Protein AF-0000000075741213 (afdb_homodimer)

Foldseek 3Di:
DDPPPPPDPPPPPFDPPVVVVVVPPPPDDCPPPLVLVQKDWDWDDDDQKTKIKIQAPDDDCVPFWDWDDDPQKIKIKGAADDDPDDDDDDPDDGGMHMDIDGHDPQWDPPPWDWDDDPRMIMIMTGHDDPDPPPPPDPDPPPD/DDPPPPPDPPPPPFDPPVVVVVVPPPPDDCPPPLVLVQKDWDWDDDDQKTKIKIQAPDDDCVPFWDWDDDPQKIKIKGAADDDPDDDDDDPDDGGMHMDIDGHDPQWDPPPWDWDDDPRMIMIMTGHDDPDPPPPPDPDDPPD

Nearest PDB structures (foldseek):
  4ylc-assembly1_H  TM=8.401E-01  e=2.952E-06  Saccharolobus solfataricus 98/2
  3aab-assembly1_A  TM=8.058E-01  e=2.786E-06  Sulfurisphaera tokodaii str. 7
  4ylb-assembly1_B  TM=8.709E-01  e=8.856E-06  Saccharolobus solfataricus 98/2
  7bzw-assembly1_1  TM=7.625E-01  e=1.475E-06  Arabidopsis thaliana
  4ylb-assembly1_D  TM=7.526E-01  e=7.889E-06  Saccharolobus solfataricus 98/2

Secondary structure (DSSP, 8-state):
----------------HHHHHHHS---SS------GGGS-EEEEEETTEEEEEEE-TT--HHHHEEEEEETTEEEEEEEEPPPS---EEE----EEEEEEEEPPTTB-STT-EEEEETTEEEEEEEB----------------/----------------HHHHHHHS---SS------GGGS-EEEEEETTEEEEEEE-TT--HHHHEEEEEETTEEEEEEEEPPPS---EEE----EEEEEEEEPPTTB-STT-EEEEETTEEEEEEEB----------------

Organism: Mycobacterium marinum (strain ATCC BAA-535 / M) (NCBI:txid216594)

Sequence (286 aa):
MGTLSVQRPARSLFPEFSELFAAFPSFAGLRPAFDSRLMKLEDEMKGDRYELRAEIPGVDPEKDIEITVLDGQLTIKAERSEKKEFNGRSEFCYGSFIRTVPLPAGVTEDGIEASYDKGILTVSVPVAEAKPAERRVRVQSVNMGTLSVQRPARSLFPEFSELFAAFPSFAGLRPAFDSRLMKLEDEMKGDRYELRAEIPGVDPEKDIEITVLDGQLTIKAERSEKKEFNGRSEFCYGSFIRTVPLPAGVTEDGIEASYDKGILTVSVPVAEAKPAERRVRVQSVN

Structure (mmCIF, N/CA/C/O backbone):
data_AF-0000000075741213-model_v1
#
loop_
_entity.id
_entity.type
_entity.pdbx_description
1 polymer 'Heat shock protein HspX_1'
#
loop_
_atom_site.group_PDB
_atom_site.id
_atom_site.type_symbol
_atom_site.label_atom_id
_atom_site.label_alt_id
_atom_site.label_comp_id
_atom_site.label_asym_id
_atom_site.label_entity_id
_atom_site.label_seq_id
_atom_site.pdbx_PDB_ins_code
_atom_site.Cartn_x
_atom_site.Cartn_y
_atom_site.Cartn_z
_atom_site.occupancy
_atom_site.B_iso_or_equiv
_atom_site.auth_seq_id
_atom_site.auth_comp_id
_atom_site.auth_asym_id
_atom_site.auth_atom_id
_atom_site.pdbx_PDB_model_num
ATOM 1 N N . MET A 1 1 ? -25.609 -25.938 -36.531 1 35.5 1 MET A N 1
ATOM 2 C CA . MET A 1 1 ? -26.016 -25.281 -35.281 1 35.5 1 MET A CA 1
ATOM 3 C C . MET A 1 1 ? -24.906 -25.391 -34.25 1 35.5 1 MET A C 1
ATOM 5 O O . MET A 1 1 ? -24.625 -26.469 -33.719 1 35.5 1 MET A O 1
ATOM 9 N N . GLY A 1 2 ? -23.688 -24.734 -34.406 1 40.44 2 GLY A N 1
ATOM 10 C CA . GLY A 1 2 ? -22.422 -24.844 -33.688 1 40.44 2 GLY A CA 1
ATOM 11 C C . GLY A 1 2 ? -22.516 -24.406 -32.25 1 40.44 2 GLY A C 1
ATOM 12 O O . GLY A 1 2 ? -23 -23.312 -31.953 1 40.44 2 GLY A O 1
ATOM 13 N N . THR A 1 3 ? -22.641 -25.406 -31.406 1 45.38 3 THR A N 1
ATOM 14 C CA . THR A 1 3 ? -22.656 -25.188 -29.953 1 45.38 3 THR A CA 1
ATOM 15 C C . THR A 1 3 ? -21.453 -24.344 -29.531 1 45.38 3 THR A C 1
ATOM 17 O O . THR A 1 3 ? -20.312 -24.703 -29.797 1 45.38 3 THR A O 1
ATOM 20 N N . LEU A 1 4 ? -21.594 -23.062 -29.609 1 44 4 LEU A N 1
ATOM 21 C CA . LEU A 1 4 ? -20.594 -22.188 -29.031 1 44 4 LEU A CA 1
ATOM 22 C C . LEU A 1 4 ? -20.234 -22.625 -27.609 1 44 4 LEU A C 1
ATOM 24 O O . LEU A 1 4 ? -21.094 -22.672 -26.734 1 44 4 LEU A O 1
ATOM 28 N N . SER A 1 5 ? -19.297 -23.562 -27.5 1 44.84 5 SER A N 1
ATOM 29 C CA . SER A 1 5 ? -18.734 -23.906 -26.188 1 44.84 5 SER A CA 1
ATOM 30 C C . SER A 1 5 ? -18.375 -22.656 -25.406 1 44.84 5 SER A C 1
ATOM 32 O O . SER A 1 5 ? -17.578 -21.844 -25.844 1 44.84 5 SER A O 1
ATOM 34 N N . VAL A 1 6 ? -19.266 -22.172 -24.672 1 43.81 6 VAL A N 1
ATOM 35 C CA . VAL A 1 6 ? -19.031 -21.078 -23.719 1 43.81 6 VAL A CA 1
ATOM 36 C C . VAL A 1 6 ? -17.75 -21.344 -22.938 1 43.81 6 VAL A C 1
ATOM 38 O O . VAL A 1 6 ? -17.609 -22.375 -22.281 1 43.81 6 VAL A O 1
ATOM 41 N N . GLN A 1 7 ? -16.609 -20.891 -23.391 1 41.78 7 GLN A N 1
ATOM 42 C CA . GLN A 1 7 ? -15.344 -20.906 -22.672 1 41.78 7 GLN A CA 1
ATOM 43 C C . GLN A 1 7 ? -15.539 -20.547 -21.188 1 41.78 7 GLN A C 1
ATOM 45 O O . GLN A 1 7 ? -16.078 -19.484 -20.875 1 41.78 7 GLN A O 1
ATOM 50 N N . A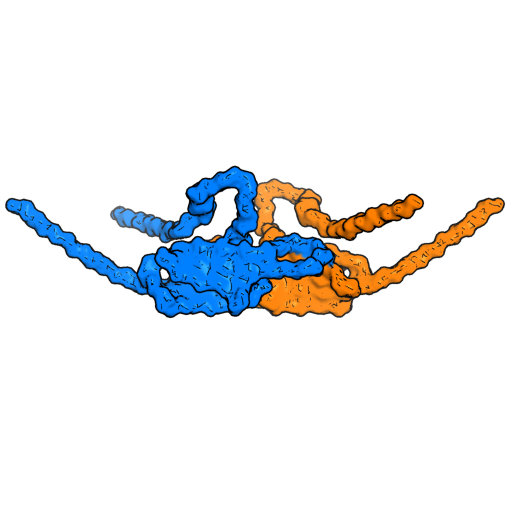RG A 1 8 ? -15.75 -21.547 -20.359 1 41.84 8 ARG A N 1
ATOM 51 C CA . ARG A 1 8 ? -15.82 -21.312 -18.922 1 41.84 8 ARG A CA 1
ATOM 52 C C . ARG A 1 8 ? -14.664 -20.422 -18.469 1 41.84 8 ARG A C 1
ATOM 54 O O . ARG A 1 8 ? -13.508 -20.656 -18.844 1 41.84 8 ARG A O 1
ATOM 61 N N . PRO A 1 9 ? -14.906 -19.297 -18.031 1 38.38 9 PRO A N 1
ATOM 62 C CA . PRO A 1 9 ? -13.797 -18.5 -17.5 1 38.38 9 PRO A CA 1
ATOM 63 C C . PRO A 1 9 ? -12.883 -19.297 -16.578 1 38.38 9 PRO A C 1
ATOM 65 O O . PRO A 1 9 ? -13.328 -20.234 -15.93 1 38.38 9 PRO A O 1
ATOM 68 N N . ALA A 1 10 ? -11.617 -19.406 -16.844 1 40.78 10 ALA A N 1
ATOM 69 C CA . ALA A 1 10 ? -10.609 -19.984 -15.953 1 40.78 10 ALA A CA 1
ATOM 70 C C . ALA A 1 10 ? -10.922 -19.672 -14.492 1 40.78 10 ALA A C 1
ATOM 72 O O . ALA A 1 10 ? -11.086 -18.516 -14.117 1 40.78 10 ALA A O 1
ATOM 73 N N . ARG A 1 11 ? -11.609 -20.531 -13.859 1 39.25 11 ARG A N 1
ATOM 74 C CA . ARG A 1 11 ? -11.914 -20.406 -12.438 1 39.25 11 ARG A CA 1
ATOM 75 C C . ARG A 1 11 ? -10.695 -19.922 -11.656 1 39.25 11 ARG A C 1
ATOM 77 O O . ARG A 1 11 ? -9.594 -20.438 -11.844 1 39.25 11 ARG A O 1
ATOM 84 N N . SER A 1 12 ? -10.703 -18.75 -11.25 1 40.5 12 SER A N 1
ATOM 85 C CA . SER A 1 12 ? -9.719 -18.266 -10.297 1 40.5 12 SER A CA 1
ATOM 86 C C . SER A 1 12 ? -9.438 -19.297 -9.211 1 40.5 12 SER A C 1
ATOM 88 O O . SER A 1 12 ? -10.367 -19.844 -8.609 1 40.5 12 SER A O 1
ATOM 90 N N . LEU A 1 13 ? -8.523 -20.109 -9.336 1 40.75 13 LEU A N 1
ATOM 91 C CA . LEU A 1 13 ? -8.109 -21.125 -8.375 1 40.75 13 LEU A CA 1
ATOM 92 C C . LEU A 1 13 ? -7.957 -20.516 -6.98 1 40.75 13 LEU A C 1
ATOM 94 O O . LEU A 1 13 ? -7.418 -21.141 -6.074 1 40.75 13 LEU A O 1
ATOM 98 N N . PHE A 1 14 ? -8.125 -19.188 -6.934 1 43.47 14 PHE A N 1
ATOM 99 C CA . PHE A 1 14 ? -7.898 -18.734 -5.57 1 43.47 14 PHE A CA 1
ATOM 100 C C . PHE A 1 14 ? -9.086 -19.078 -4.676 1 43.47 14 PHE A C 1
ATOM 102 O O . PHE A 1 14 ? -10.203 -18.609 -4.906 1 43.47 14 PHE A O 1
ATOM 109 N N . PRO A 1 15 ? -9.148 -20.156 -4.098 1 43.75 15 PRO A N 1
ATOM 110 C CA . PRO A 1 15 ? -10.203 -20.203 -3.082 1 43.75 15 PRO A CA 1
ATOM 111 C C . PRO A 1 15 ? -10.312 -18.906 -2.281 1 43.75 15 PRO A C 1
ATOM 113 O O . PRO A 1 15 ? -9.32 -18.188 -2.133 1 43.75 15 PRO A O 1
ATOM 116 N N . GLU A 1 16 ? -11.359 -18.172 -2.326 1 42.75 16 GLU A N 1
ATOM 117 C CA . GLU A 1 16 ? -11.555 -17.062 -1.39 1 42.75 16 GLU A CA 1
ATOM 118 C C . GLU A 1 16 ? -10.906 -17.375 -0.04 1 42.75 16 GLU A C 1
ATOM 120 O O . GLU A 1 16 ? -11.172 -18.406 0.56 1 42.75 16 GLU A O 1
ATOM 125 N N . PHE A 1 17 ? -9.68 -16.969 0.156 1 46.72 17 PHE A N 1
ATOM 126 C CA . PHE A 1 17 ? -8.969 -17.031 1.428 1 46.72 17 PHE A CA 1
ATOM 127 C C . PHE A 1 17 ? -9.945 -17.016 2.596 1 46.72 17 PHE A C 1
ATOM 129 O O . PHE A 1 17 ? -9.648 -17.547 3.668 1 46.72 17 PHE A O 1
ATOM 136 N N . SER A 1 18 ? -11.195 -16.5 2.379 1 45.97 18 SER A N 1
ATOM 137 C CA . SER A 1 18 ? -12.203 -16.594 3.436 1 45.97 18 SER A CA 1
ATOM 138 C C . SER A 1 18 ? -12.5 -18.031 3.805 1 45.97 18 SER A C 1
ATOM 140 O O . SER A 1 18 ? -12.742 -18.344 4.973 1 45.97 18 SER A O 1
ATOM 142 N N . GLU A 1 19 ? -12.43 -18.812 2.855 1 45.69 19 GLU A N 1
ATOM 143 C CA . GLU A 1 19 ? -12.867 -20.172 3.162 1 45.69 19 GLU A CA 1
ATOM 144 C C . GLU A 1 19 ? -11.742 -20.984 3.787 1 45.69 19 GLU A C 1
ATOM 146 O O . GLU A 1 19 ? -11.977 -21.812 4.668 1 45.69 19 GLU A O 1
ATOM 151 N N . LEU A 1 20 ? -10.578 -20.906 3.311 1 43.59 20 LEU A N 1
ATOM 152 C CA . LEU A 1 20 ? -9.5 -21.672 3.926 1 43.59 20 LEU A CA 1
ATOM 153 C C . LEU A 1 20 ? -9.258 -21.219 5.363 1 43.59 20 LEU A C 1
ATOM 155 O O . LEU A 1 20 ? -9.039 -22.047 6.25 1 43.59 20 LEU A O 1
ATOM 159 N N . PHE A 1 21 ? -9.312 -19.922 5.637 1 47.25 21 PHE A N 1
ATOM 160 C CA . PHE A 1 21 ? -9.352 -19.5 7.031 1 47.25 21 PHE A CA 1
ATOM 161 C C . PHE A 1 21 ? -10.609 -20.016 7.715 1 47.25 21 PHE A C 1
ATOM 163 O O . PHE A 1 21 ? -10.695 -20.031 8.945 1 47.25 21 PHE A O 1
ATOM 170 N N . ALA A 1 22 ? -11.578 -20.266 6.973 1 43.81 22 ALA A N 1
ATOM 171 C CA . ALA A 1 22 ? -12.789 -20.844 7.566 1 43.81 22 ALA A CA 1
ATOM 172 C C . ALA A 1 22 ? -12.531 -22.266 8.062 1 43.81 22 ALA A C 1
ATOM 174 O O . ALA A 1 22 ? -13.211 -22.734 8.969 1 43.81 22 ALA A O 1
ATOM 175 N N . ALA A 1 23 ? -11.703 -23 7.48 1 41.59 23 ALA A N 1
ATOM 176 C CA . ALA A 1 23 ? -11.531 -24.375 7.93 1 41.59 23 ALA A CA 1
ATOM 177 C C . ALA A 1 23 ? -10.719 -24.438 9.219 1 41.59 23 ALA A C 1
ATOM 179 O O . ALA A 1 23 ? -10.609 -25.5 9.836 1 41.59 23 ALA A O 1
ATOM 180 N N . PHE A 1 24 ? -9.75 -23.609 9.438 1 42.72 24 PHE A N 1
ATOM 181 C CA . PHE A 1 24 ? -9.148 -23.594 10.766 1 42.72 24 PHE A CA 1
ATOM 182 C C . PHE A 1 24 ? -10.164 -23.156 11.812 1 42.72 24 PHE A C 1
ATOM 184 O O . PHE A 1 24 ? -10.883 -22.172 11.617 1 42.72 24 PHE A O 1
ATOM 191 N N . PRO A 1 25 ? -10.625 -24.094 12.68 1 42.31 25 PRO A N 1
ATOM 192 C CA . PRO A 1 25 ? -11.539 -23.703 13.75 1 42.31 25 PRO A CA 1
ATOM 193 C C . PRO A 1 25 ? -11.219 -22.344 14.344 1 42.31 25 PRO A C 1
ATOM 195 O O . PRO A 1 25 ? -10.062 -22.062 14.664 1 42.31 25 PRO A O 1
ATOM 198 N N . SER A 1 26 ? -11.922 -21.312 13.922 1 43.5 26 SER A N 1
ATOM 199 C CA . SER A 1 26 ? -11.93 -20.109 14.75 1 43.5 26 SER A CA 1
ATOM 200 C C . SER A 1 26 ? -11.922 -20.469 16.234 1 43.5 26 SER A C 1
ATOM 202 O O . SER A 1 26 ? -12.938 -20.891 16.781 1 43.5 26 SER A O 1
ATOM 204 N N . PHE A 1 27 ? -11.047 -21.141 16.781 1 37.78 27 PHE A N 1
ATOM 205 C CA . PHE A 1 27 ? -11.273 -21.016 18.219 1 37.78 27 PHE A CA 1
ATOM 206 C C . PHE A 1 27 ? -11.914 -19.672 18.547 1 37.78 27 PHE A C 1
ATOM 208 O O . PHE A 1 27 ? -11.766 -18.703 17.797 1 37.78 27 PHE A O 1
ATOM 215 N N . ALA A 1 28 ? -12.594 -19.469 19.734 1 37.53 28 ALA A N 1
ATOM 216 C CA . ALA A 1 28 ? -13.5 -18.375 20.062 1 37.53 28 ALA A CA 1
ATOM 217 C C . ALA A 1 28 ? -13.039 -17.062 19.438 1 37.53 28 ALA A C 1
ATOM 219 O O . ALA A 1 28 ? -13.602 -16.625 18.438 1 37.53 28 ALA A O 1
ATOM 220 N N . GLY A 1 29 ? -12.867 -15.906 20.219 1 40.44 29 GLY A N 1
ATOM 221 C CA . GLY A 1 29 ? -12.898 -14.453 20.234 1 40.44 29 GLY A CA 1
ATOM 222 C C . GLY A 1 29 ? -11.766 -13.812 19.453 1 40.44 29 GLY A C 1
ATOM 223 O O . GLY A 1 29 ? -11.867 -12.656 19.031 1 40.44 29 GLY A O 1
ATOM 224 N N . LEU A 1 30 ? -10.43 -14.086 19.75 1 38.72 30 LEU A N 1
ATOM 225 C CA . LEU A 1 30 ? -9.305 -13.242 19.375 1 38.72 30 LEU A CA 1
ATOM 226 C C . LEU A 1 30 ? -8.727 -13.656 18.031 1 38.72 30 LEU A C 1
ATOM 228 O O . LEU A 1 30 ? -7.938 -14.602 17.953 1 38.72 30 LEU A O 1
ATOM 232 N N . ARG A 1 31 ? -9.422 -13.844 17.031 1 44.19 31 ARG A N 1
ATOM 233 C CA . ARG A 1 31 ? -8.789 -13.977 15.719 1 44.19 31 ARG A CA 1
ATOM 234 C C . ARG A 1 31 ? -7.543 -13.102 15.625 1 44.19 31 ARG A C 1
ATOM 236 O O . ARG A 1 31 ? -7.625 -11.875 15.781 1 44.19 31 ARG A O 1
ATOM 243 N N . PRO A 1 32 ? -6.375 -13.68 15.969 1 43.91 32 PRO A N 1
ATOM 244 C CA . PRO A 1 32 ? -5.293 -12.711 15.758 1 43.91 32 PRO A CA 1
ATOM 245 C C . PRO A 1 32 ? -5.527 -11.812 14.547 1 43.91 32 PRO A C 1
ATOM 247 O O . PRO A 1 32 ? -6.121 -12.25 13.555 1 43.91 32 PRO A O 1
ATOM 250 N N . ALA A 1 33 ? -5.723 -10.625 14.695 1 43.62 33 ALA A N 1
ATOM 251 C CA . ALA A 1 33 ? -5.805 -9.523 13.734 1 43.62 33 ALA A CA 1
ATOM 252 C C . ALA A 1 33 ? -4.828 -9.734 12.586 1 43.62 33 ALA A C 1
ATOM 254 O O . ALA A 1 33 ? -3.963 -8.891 12.336 1 43.62 33 ALA A O 1
ATOM 255 N N . PHE A 1 34 ? -4.195 -10.961 12.469 1 49.38 34 PHE A N 1
ATOM 256 C CA . PHE A 1 34 ? -3.381 -11.016 11.258 1 49.38 34 PHE A CA 1
ATOM 257 C C . PHE A 1 34 ? -4.223 -10.711 10.023 1 49.38 34 PHE A C 1
ATOM 259 O O . PHE A 1 34 ? -4.961 -11.57 9.547 1 49.38 34 PHE A O 1
ATOM 266 N N . ASP A 1 35 ? -4.688 -9.641 9.844 1 49.5 35 ASP A N 1
ATOM 267 C CA . ASP A 1 35 ? -5.578 -9.227 8.758 1 49.5 35 ASP A CA 1
ATOM 268 C C . ASP A 1 35 ? -4.902 -9.391 7.402 1 49.5 35 ASP A C 1
ATOM 270 O O . ASP A 1 35 ? -4.043 -8.586 7.031 1 49.5 35 ASP A O 1
ATOM 274 N N . SER A 1 36 ? -4.703 -10.734 6.93 1 51.88 36 SER A N 1
ATOM 275 C CA . SER A 1 36 ? -4.273 -11.031 5.566 1 51.88 36 SER A CA 1
ATOM 276 C C . SER A 1 36 ? -4.707 -9.938 4.598 1 51.88 36 SER A C 1
ATOM 278 O O . SER A 1 36 ? -4.031 -9.68 3.598 1 51.88 36 SER A O 1
ATOM 280 N N . ARG A 1 37 ? -5.699 -9.234 5.031 1 58.28 37 ARG A N 1
ATOM 281 C CA . ARG A 1 37 ? -6.281 -8.266 4.109 1 58.28 37 ARG A CA 1
ATOM 282 C C . ARG A 1 37 ? -5.449 -6.992 4.051 1 58.28 37 ARG A C 1
ATOM 284 O O . ARG A 1 37 ? -5.699 -6.117 3.217 1 58.28 37 ARG A O 1
ATOM 291 N N . LEU A 1 38 ? -4.285 -7.242 4.738 1 75.44 38 LEU A N 1
ATOM 292 C CA . LEU A 1 38 ? -3.5 -6.012 4.758 1 75.44 38 LEU A CA 1
ATOM 293 C C . LEU A 1 38 ? -2.463 -6.012 3.641 1 75.44 38 LEU A 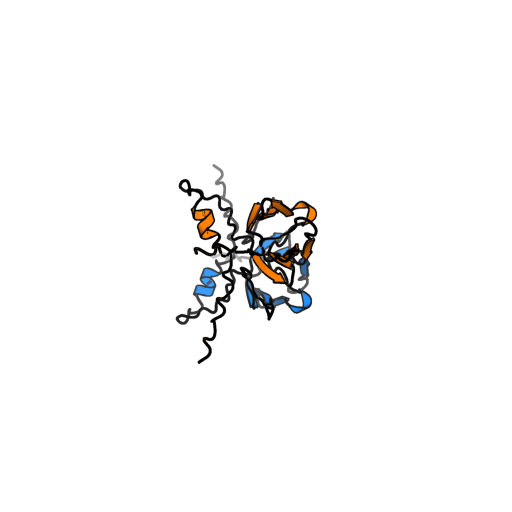C 1
ATOM 295 O O . LEU A 1 38 ? -2.033 -4.949 3.186 1 75.44 38 LEU A O 1
ATOM 299 N N . MET A 1 39 ? -2.207 -7.254 3.162 1 90.81 39 MET A N 1
ATOM 300 C CA . MET A 1 39 ? -1.358 -7.379 1.98 1 90.81 39 MET A CA 1
ATOM 301 C C . MET A 1 39 ? -2.188 -7.742 0.752 1 90.81 39 MET A C 1
ATOM 303 O O . MET A 1 39 ? -2.648 -8.875 0.623 1 90.81 39 MET A O 1
ATOM 307 N N . LYS A 1 40 ? -2.391 -6.809 -0.115 1 92.5 40 LYS A N 1
ATOM 308 C CA . LYS A 1 40 ? -3.178 -7.074 -1.316 1 92.5 40 LYS A CA 1
ATOM 309 C C . LYS A 1 40 ? -2.352 -7.816 -2.361 1 92.5 40 LYS A C 1
ATOM 311 O O . LYS A 1 40 ? -1.177 -7.508 -2.568 1 92.5 40 LYS A O 1
ATOM 316 N N . LEU A 1 41 ? -2.996 -8.773 -3.061 1 95.31 41 LEU A N 1
ATOM 317 C CA . LEU A 1 41 ? -2.311 -9.594 -4.059 1 95.31 41 LEU A CA 1
ATOM 318 C C . LEU A 1 41 ? -2.945 -9.422 -5.434 1 95.31 41 LEU A C 1
ATOM 320 O O . LEU A 1 41 ? -4.141 -9.141 -5.539 1 95.31 41 LEU A O 1
ATOM 324 N N . GLU A 1 42 ? -2.109 -9.547 -6.383 1 94.81 42 GLU A N 1
ATOM 325 C CA . GLU A 1 42 ? -2.508 -9.727 -7.777 1 94.81 42 GLU A CA 1
ATOM 326 C C . GLU A 1 42 ? -1.693 -10.836 -8.445 1 94.81 42 GLU A C 1
ATOM 328 O O . GLU A 1 42 ? -0.481 -10.93 -8.242 1 94.81 42 GLU A O 1
ATOM 333 N N . ASP A 1 43 ? -2.396 -11.695 -9.133 1 94.94 43 ASP A N 1
ATOM 334 C CA . ASP A 1 43 ? -1.618 -12.719 -9.82 1 94.94 43 ASP A CA 1
ATOM 335 C C . ASP A 1 43 ? -2.137 -12.945 -11.242 1 94.94 43 ASP A C 1
ATOM 337 O O . ASP A 1 43 ? -3.299 -12.664 -11.531 1 94.94 43 ASP A O 1
ATOM 341 N N . GLU A 1 44 ? -1.23 -13.398 -12.086 1 93.5 44 GLU A N 1
ATOM 342 C CA . GLU A 1 44 ? -1.575 -13.734 -13.461 1 93.5 44 GLU A CA 1
ATOM 343 C C . GLU A 1 44 ? -0.565 -14.711 -14.062 1 93.5 44 GLU A C 1
ATOM 345 O O . GLU A 1 44 ? 0.572 -14.797 -13.594 1 93.5 44 GLU A O 1
ATOM 350 N N . MET A 1 45 ? -1.105 -15.469 -15.078 1 91.62 45 MET A N 1
ATOM 351 C CA . MET A 1 45 ? -0.183 -16.234 -15.914 1 91.62 45 MET A CA 1
ATOM 352 C C . MET A 1 45 ? 0.372 -15.367 -17.047 1 91.62 45 MET A C 1
ATOM 354 O O . MET A 1 45 ? -0.381 -14.664 -17.719 1 91.62 45 MET A O 1
ATOM 358 N N . LYS A 1 46 ? 1.643 -15.352 -17.125 1 90.5 46 LYS A N 1
ATOM 359 C CA . LYS A 1 46 ? 2.318 -14.695 -18.25 1 90.5 46 LYS A CA 1
ATOM 360 C C . LYS A 1 46 ? 3.172 -15.688 -19.031 1 90.5 46 LYS A C 1
ATOM 362 O O . LYS A 1 46 ? 4.348 -15.891 -18.719 1 90.5 46 LYS A O 1
ATOM 367 N N . GLY A 1 47 ? 2.525 -16.172 -20.094 1 89 47 GLY A N 1
ATOM 368 C CA . GLY A 1 47 ? 3.205 -17.234 -20.828 1 89 47 GLY A CA 1
ATOM 369 C C . GLY A 1 47 ? 3.48 -18.453 -19.969 1 89 47 GLY A C 1
ATOM 370 O O . GLY A 1 47 ? 2.551 -19.078 -19.453 1 89 47 GLY A O 1
ATOM 371 N N . ASP A 1 48 ? 4.719 -18.734 -19.797 1 90.25 48 ASP A N 1
ATOM 372 C CA . ASP A 1 48 ? 5.105 -19.938 -19.047 1 90.25 48 ASP A CA 1
ATOM 373 C C . ASP A 1 48 ? 5.516 -19.578 -17.625 1 90.25 48 ASP A C 1
ATOM 375 O O . ASP A 1 48 ? 6.246 -20.328 -16.969 1 90.25 48 ASP A O 1
ATOM 379 N N . ARG A 1 49 ? 5.082 -18.375 -17.328 1 93.19 49 ARG A N 1
ATOM 380 C CA . ARG A 1 49 ? 5.406 -17.969 -15.969 1 93.19 49 ARG A CA 1
ATOM 381 C C . ARG A 1 49 ? 4.152 -17.531 -15.211 1 93.19 49 ARG A C 1
ATOM 383 O O . ARG A 1 49 ? 3.25 -16.922 -15.789 1 93.19 49 ARG A O 1
ATOM 390 N N . TYR A 1 50 ? 4.133 -17.953 -13.992 1 94.12 50 TYR A N 1
ATOM 391 C CA . TYR A 1 50 ? 3.168 -17.422 -13.031 1 94.12 50 TYR A CA 1
ATOM 392 C C . TYR A 1 50 ? 3.729 -16.219 -12.297 1 94.12 50 TYR A C 1
ATOM 394 O O . TYR A 1 50 ? 4.816 -16.281 -11.719 1 94.12 50 TYR A O 1
ATOM 402 N N . GLU A 1 51 ? 3.027 -15.039 -12.328 1 95.81 51 GLU A N 1
ATOM 403 C CA . GLU A 1 51 ? 3.486 -13.82 -11.672 1 95.81 51 GLU A CA 1
ATOM 404 C C . GLU A 1 51 ? 2.545 -13.422 -10.539 1 95.81 51 GLU A C 1
ATOM 406 O O . GLU A 1 51 ? 1.332 -13.32 -10.734 1 95.81 51 GLU A O 1
ATOM 411 N N . LEU A 1 52 ? 3.125 -13.266 -9.383 1 96.69 52 LEU A N 1
ATOM 412 C CA . LEU A 1 52 ? 2.414 -12.773 -8.203 1 96.69 52 LEU A CA 1
ATOM 413 C C . LEU A 1 52 ? 2.963 -11.422 -7.766 1 96.69 52 LEU A C 1
ATOM 415 O O . LEU A 1 52 ? 4.172 -11.266 -7.586 1 96.69 52 LEU A O 1
ATOM 419 N N . ARG A 1 53 ? 2.057 -10.453 -7.633 1 96.88 53 ARG A N 1
ATOM 420 C CA . ARG A 1 53 ? 2.426 -9.133 -7.125 1 96.88 53 ARG A CA 1
ATOM 421 C C . ARG A 1 53 ? 1.749 -8.852 -5.789 1 96.88 53 ARG A C 1
ATOM 423 O O . ARG A 1 53 ? 0.576 -9.18 -5.598 1 96.88 53 ARG A O 1
ATOM 430 N N . ALA A 1 54 ? 2.457 -8.289 -4.863 1 96.81 54 ALA A N 1
ATOM 431 C CA . ALA A 1 54 ? 1.955 -7.969 -3.531 1 96.81 54 ALA A CA 1
ATOM 432 C C . ALA A 1 54 ? 2.26 -6.52 -3.162 1 96.81 54 ALA A C 1
ATOM 434 O O . ALA A 1 54 ? 3.377 -6.039 -3.371 1 96.81 54 ALA A O 1
ATOM 435 N N . GLU A 1 55 ? 1.271 -5.824 -2.699 1 96.06 55 GLU A N 1
ATOM 436 C CA . GLU A 1 55 ? 1.497 -4.508 -2.111 1 96.06 55 GLU A CA 1
ATOM 437 C C . GLU A 1 55 ? 2.076 -4.625 -0.704 1 96.06 55 GLU A C 1
ATOM 439 O O . GLU A 1 55 ? 1.373 -5.016 0.231 1 96.06 55 GLU A O 1
ATOM 444 N N . ILE A 1 56 ? 3.332 -4.234 -0.545 1 96.19 56 ILE A N 1
ATOM 445 C CA . ILE A 1 56 ? 4 -4.215 0.751 1 96.19 56 ILE A CA 1
ATOM 446 C C . ILE A 1 56 ? 4.797 -2.922 0.904 1 96.19 56 ILE A C 1
ATOM 448 O O . ILE A 1 56 ? 6.031 -2.943 0.943 1 96.19 56 ILE A O 1
ATOM 452 N N . PRO A 1 57 ? 4.156 -1.866 1.041 1 96.19 57 PRO A N 1
ATOM 453 C CA . PRO A 1 57 ? 4.863 -0.583 1.064 1 96.19 57 PRO A CA 1
ATOM 454 C C . PRO A 1 57 ? 5.719 -0.402 2.316 1 96.19 57 PRO A C 1
ATOM 456 O O . PRO A 1 57 ? 5.336 -0.855 3.4 1 96.19 57 PRO A O 1
ATOM 459 N N . GLY A 1 58 ? 6.82 0.268 2.221 1 95.12 58 GLY A N 1
ATOM 460 C CA . GLY A 1 58 ? 7.578 0.826 3.33 1 95.12 58 GLY A CA 1
ATOM 461 C C . GLY A 1 58 ? 8.516 -0.176 3.979 1 95.12 58 GLY A C 1
ATOM 462 O O . GLY A 1 58 ? 8.922 0.002 5.125 1 95.12 58 GLY A O 1
ATOM 463 N N . VAL A 1 59 ? 8.852 -1.253 3.229 1 95.75 59 VAL A N 1
ATOM 464 C CA . VAL A 1 59 ? 9.688 -2.268 3.863 1 95.75 59 VAL A CA 1
ATOM 465 C C . VAL A 1 59 ? 11.023 -2.361 3.139 1 95.75 59 VAL A C 1
ATOM 467 O O . VAL A 1 59 ? 11.156 -1.905 2 1 95.75 59 VAL A O 1
ATOM 470 N N . ASP A 1 60 ? 11.992 -2.865 3.889 1 96.81 60 ASP A N 1
ATOM 471 C CA . ASP A 1 60 ? 13.234 -3.303 3.264 1 96.81 60 ASP A CA 1
ATOM 472 C C . ASP A 1 60 ? 13.133 -4.75 2.785 1 96.81 60 ASP A C 1
ATOM 474 O O . ASP A 1 60 ? 13.047 -5.672 3.598 1 96.81 60 ASP A O 1
ATOM 478 N N . PRO A 1 61 ? 13.125 -4.945 1.498 1 96.69 61 PRO A N 1
ATOM 479 C CA . PRO A 1 61 ? 12.844 -6.297 1.014 1 96.69 61 PRO A CA 1
ATOM 480 C C . PRO A 1 61 ? 13.883 -7.32 1.47 1 96.69 61 PRO A C 1
ATOM 482 O O . PRO A 1 61 ? 13.562 -8.5 1.639 1 96.69 61 PRO A O 1
ATOM 485 N N . GLU A 1 62 ? 15.156 -7.004 1.645 1 96.94 62 GLU A N 1
ATOM 486 C CA . GLU A 1 62 ? 16.203 -7.945 2.047 1 96.94 62 GLU A CA 1
ATOM 487 C C . GLU A 1 62 ? 16.047 -8.352 3.51 1 96.94 62 GLU A C 1
ATOM 489 O O . GLU A 1 62 ? 16.359 -9.484 3.881 1 96.94 62 GLU A O 1
ATOM 494 N N . LYS A 1 63 ? 15.508 -7.457 4.285 1 97.12 63 LYS A N 1
ATOM 495 C CA . LYS A 1 63 ? 15.438 -7.699 5.723 1 97.12 63 LYS A CA 1
ATOM 496 C C . LYS A 1 63 ? 14.031 -8.109 6.148 1 97.12 63 LYS A C 1
ATOM 498 O O . LYS A 1 63 ? 13.859 -8.883 7.09 1 97.12 63 LYS A O 1
ATOM 503 N N . ASP A 1 64 ? 13.055 -7.562 5.348 1 97.19 64 ASP A N 1
ATOM 504 C CA . ASP A 1 64 ? 11.711 -7.59 5.906 1 97.19 64 ASP A CA 1
ATOM 505 C C . ASP A 1 64 ? 10.812 -8.555 5.133 1 97.19 64 ASP A C 1
ATOM 507 O O . ASP A 1 64 ? 9.648 -8.758 5.492 1 97.19 64 ASP A O 1
ATOM 511 N N . ILE A 1 65 ? 11.273 -9.156 4.07 1 97.56 65 ILE A N 1
ATOM 512 C CA . ILE A 1 65 ? 10.43 -10.039 3.266 1 97.56 65 ILE A CA 1
ATOM 513 C C . ILE A 1 65 ? 11.086 -11.414 3.16 1 97.56 65 ILE A C 1
ATOM 515 O O . ILE A 1 65 ? 12.289 -11.523 2.893 1 97.56 65 ILE A O 1
ATOM 519 N N . GLU A 1 66 ? 10.312 -12.406 3.434 1 97.69 66 GLU A N 1
ATOM 520 C CA . GLU A 1 66 ? 10.695 -13.797 3.225 1 97.69 66 GLU A CA 1
ATOM 521 C C . GLU A 1 66 ? 9.734 -14.492 2.27 1 97.69 66 GLU A C 1
ATOM 523 O O . GLU A 1 66 ? 8.516 -14.406 2.428 1 97.69 66 GLU A O 1
ATOM 528 N N . ILE A 1 67 ? 10.289 -15.133 1.259 1 96.94 67 ILE A N 1
ATOM 529 C CA . ILE A 1 67 ? 9.5 -15.891 0.288 1 96.94 67 ILE A CA 1
ATOM 530 C C . ILE A 1 67 ? 9.891 -17.359 0.344 1 96.94 67 ILE A C 1
ATOM 532 O O . ILE A 1 67 ? 11.07 -17.703 0.252 1 96.94 67 ILE A O 1
ATOM 536 N N . THR A 1 68 ? 8.922 -18.203 0.471 1 95 68 THR A N 1
ATOM 537 C CA . THR A 1 68 ? 9.195 -19.641 0.482 1 95 68 THR A CA 1
ATOM 538 C C . THR A 1 68 ? 8.227 -20.375 -0.438 1 95 68 THR A C 1
ATOM 540 O O . THR A 1 68 ? 7.09 -19.953 -0.625 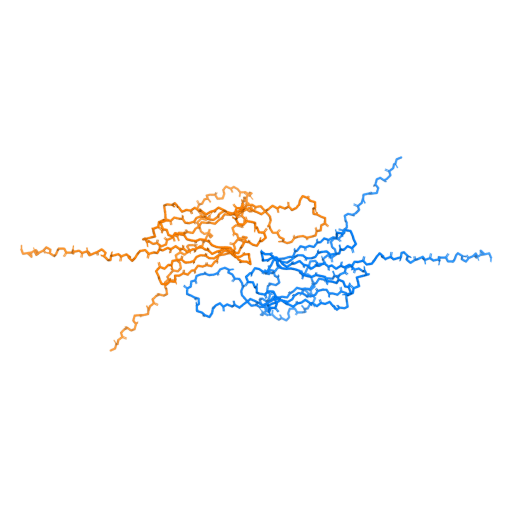1 95 68 THR A O 1
ATOM 543 N N . VAL A 1 69 ? 8.742 -21.375 -1.038 1 92.75 69 VAL A N 1
ATOM 544 C CA . VAL A 1 69 ? 7.914 -22.312 -1.802 1 92.75 69 VAL A CA 1
ATOM 545 C C . VAL A 1 69 ? 8.055 -23.719 -1.229 1 92.75 69 VAL A C 1
ATOM 547 O O . VAL A 1 69 ? 9.164 -24.25 -1.14 1 92.75 69 VAL A O 1
ATOM 550 N N . LEU A 1 70 ? 6.93 -24.25 -0.835 1 89.12 70 LEU A N 1
ATOM 551 C CA . LEU A 1 70 ? 6.902 -25.609 -0.279 1 89.12 70 LEU A CA 1
ATOM 552 C C . LEU A 1 70 ? 5.605 -26.312 -0.641 1 89.12 70 LEU A C 1
ATOM 554 O O . LEU A 1 70 ? 4.516 -25.766 -0.464 1 89.12 70 LEU A O 1
ATOM 558 N N . ASP A 1 71 ? 5.723 -27.531 -1.229 1 87.75 71 ASP A N 1
ATOM 559 C CA . ASP A 1 71 ? 4.582 -28.391 -1.541 1 87.75 71 ASP A CA 1
ATOM 560 C C . ASP A 1 71 ? 3.566 -27.656 -2.416 1 87.75 71 ASP A C 1
ATOM 562 O O . ASP A 1 71 ? 2.371 -27.641 -2.117 1 87.75 71 ASP A O 1
ATOM 566 N N . GLY A 1 72 ? 4.043 -26.922 -3.324 1 88.75 72 GLY A N 1
ATOM 567 C CA . GLY A 1 72 ? 3.188 -26.281 -4.309 1 88.75 72 GLY A CA 1
ATOM 568 C C . GLY A 1 72 ? 2.523 -25.031 -3.789 1 88.75 72 GLY A C 1
ATOM 569 O O . GLY A 1 72 ? 1.544 -24.547 -4.367 1 88.75 72 GLY A O 1
ATOM 570 N N . GLN A 1 73 ? 3.059 -24.547 -2.627 1 92.62 73 GLN A N 1
ATOM 571 C CA . GLN A 1 73 ? 2.514 -23.328 -2.029 1 92.62 73 GLN A CA 1
ATOM 572 C C . GLN A 1 73 ? 3.566 -22.219 -1.97 1 92.62 73 GLN A C 1
ATOM 574 O O . GLN A 1 73 ? 4.691 -22.453 -1.52 1 92.62 73 GLN A O 1
ATOM 579 N N . LEU A 1 74 ? 3.211 -21.109 -2.465 1 94.06 74 LEU A N 1
ATOM 580 C CA . LEU A 1 74 ? 4.051 -19.922 -2.311 1 94.06 74 LEU A CA 1
ATOM 581 C C . LEU A 1 74 ? 3.633 -19.125 -1.081 1 94.06 74 LEU A C 1
ATOM 583 O O . LEU A 1 74 ? 2.469 -18.734 -0.952 1 94.06 74 LEU A O 1
ATOM 587 N N . THR A 1 75 ? 4.578 -18.891 -0.175 1 95.31 75 THR A N 1
ATOM 588 C CA . THR A 1 75 ? 4.297 -18.125 1.027 1 95.31 75 THR A CA 1
ATOM 589 C C . THR A 1 75 ? 5.137 -16.844 1.059 1 95.31 75 THR A C 1
ATOM 591 O O . THR A 1 75 ? 6.352 -16.891 0.857 1 95.31 75 THR A O 1
ATOM 594 N N . ILE A 1 76 ? 4.48 -15.781 1.255 1 96.5 76 ILE A N 1
ATOM 595 C CA . ILE A 1 76 ? 5.148 -14.5 1.452 1 96.5 76 ILE A CA 1
ATOM 596 C C . ILE A 1 76 ? 4.93 -14.016 2.887 1 96.5 76 ILE A C 1
ATOM 598 O O . ILE A 1 76 ? 3.789 -13.906 3.344 1 96.5 76 ILE A O 1
ATOM 602 N N . LYS A 1 77 ? 6.023 -13.797 3.539 1 96.12 77 LYS A N 1
ATOM 603 C CA . LYS A 1 77 ? 6.004 -13.195 4.867 1 96.12 77 LYS A CA 1
ATOM 604 C C . LYS A 1 77 ? 6.672 -11.82 4.855 1 96.12 77 LYS A C 1
ATOM 606 O O . LYS A 1 77 ? 7.758 -11.656 4.301 1 96.12 77 LYS A O 1
ATOM 611 N N . ALA A 1 78 ? 6.02 -10.859 5.402 1 95.69 78 ALA A N 1
ATOM 612 C CA . ALA A 1 78 ? 6.574 -9.516 5.504 1 95.69 78 ALA A CA 1
ATOM 613 C C . ALA A 1 78 ? 6.418 -8.961 6.918 1 95.69 78 ALA A C 1
ATOM 615 O O . ALA A 1 78 ? 5.43 -9.25 7.598 1 95.69 78 ALA A O 1
ATOM 616 N N . GLU A 1 79 ? 7.398 -8.203 7.293 1 93.44 79 GLU A N 1
ATOM 617 C CA . GLU A 1 79 ? 7.363 -7.531 8.594 1 93.44 79 GLU A CA 1
ATOM 618 C C . GLU A 1 79 ? 7.551 -6.027 8.445 1 93.44 79 GLU A C 1
ATOM 620 O O . GLU A 1 79 ? 8.516 -5.574 7.816 1 93.44 79 GLU A O 1
ATOM 625 N N . ARG A 1 80 ? 6.574 -5.297 8.922 1 90.06 80 ARG A N 1
ATOM 626 C CA . ARG A 1 80 ? 6.691 -3.842 8.969 1 90.06 80 ARG A CA 1
ATOM 627 C C . ARG A 1 80 ? 6.781 -3.34 10.406 1 90.06 80 ARG A C 1
ATOM 629 O O . ARG A 1 80 ? 5.832 -3.494 11.18 1 90.06 80 ARG A O 1
ATOM 636 N N . SER A 1 81 ? 7.812 -2.76 10.781 1 86.25 81 SER A N 1
ATOM 637 C CA . SER A 1 81 ? 8.016 -2.291 12.148 1 86.25 81 SER A CA 1
ATOM 638 C C . SER A 1 81 ? 7.48 -0.875 12.328 1 86.25 81 SER A C 1
ATOM 640 O O . SER A 1 81 ? 7.57 -0.048 11.422 1 86.25 81 SER A O 1
ATOM 642 N N . GLU A 1 82 ? 6.75 -0.718 13.469 1 75.31 82 GLU A N 1
ATOM 643 C CA . GLU A 1 82 ? 6.293 0.623 13.812 1 75.31 82 GLU A CA 1
ATOM 644 C C . GLU A 1 82 ? 7.422 1.456 14.414 1 75.31 82 GLU A C 1
ATOM 646 O O . GLU A 1 82 ? 8.312 0.918 15.07 1 75.31 82 GLU A O 1
ATOM 651 N N . LYS A 1 83 ? 7.156 2.689 14.086 1 70.56 83 LYS A N 1
ATOM 652 C CA . LYS A 1 83 ? 8.062 3.568 14.812 1 70.56 83 LYS A CA 1
ATOM 653 C C . LYS A 1 83 ? 7.699 3.633 16.297 1 70.56 83 LYS A C 1
ATOM 655 O O . LYS A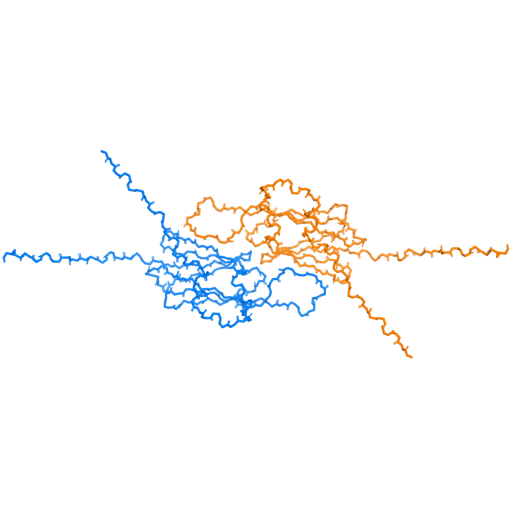 1 83 ? 6.516 3.637 16.641 1 70.56 83 LYS A O 1
ATOM 660 N N . LYS A 1 84 ? 8.586 3.375 17.125 1 65.31 84 LYS A N 1
ATOM 661 C CA . LYS A 1 84 ? 8.461 3.35 18.578 1 65.31 84 LYS A CA 1
ATOM 662 C C . LYS A 1 84 ? 7.754 4.598 19.094 1 65.31 84 LYS A C 1
ATOM 664 O O . LYS A 1 84 ? 6.914 4.516 20 1 65.31 84 LYS A O 1
ATOM 669 N N . GLU A 1 85 ? 8.156 5.727 18.578 1 67.56 85 GLU A N 1
ATOM 670 C CA . GLU A 1 85 ? 7.598 6.957 19.125 1 67.56 85 GLU A CA 1
ATOM 671 C C . GLU A 1 85 ? 6.699 7.652 18.109 1 67.56 85 GLU A C 1
ATOM 673 O O . GLU A 1 85 ? 7.184 8.352 17.203 1 67.56 85 GLU A O 1
ATOM 678 N N . PHE A 1 86 ? 5.496 7.098 18.016 1 71.44 86 PHE A N 1
ATOM 679 C CA . PHE A 1 86 ? 4.57 7.75 17.094 1 71.44 86 PHE A CA 1
ATOM 680 C C . PHE A 1 86 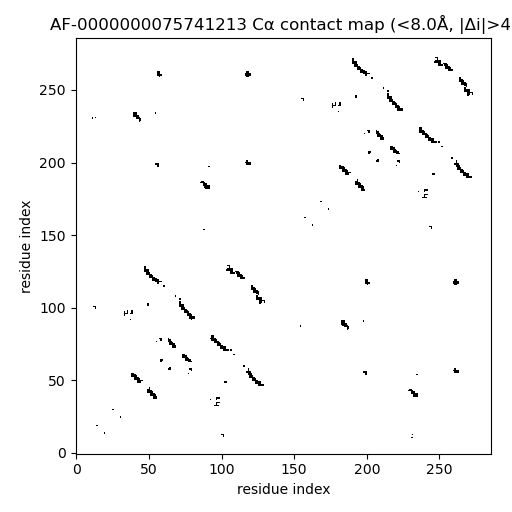? 3.488 8.5 17.859 1 71.44 86 PHE A C 1
ATOM 682 O O . PHE A 1 86 ? 2.791 7.922 18.703 1 71.44 86 PHE A O 1
ATOM 689 N N . ASN A 1 87 ? 3.66 9.883 17.781 1 76.69 87 ASN A N 1
ATOM 690 C CA . ASN A 1 87 ? 2.648 10.742 18.391 1 76.69 87 ASN A CA 1
ATOM 691 C C . ASN A 1 87 ? 1.719 11.344 17.344 1 76.69 87 ASN A C 1
ATOM 693 O O . ASN A 1 87 ? 1.821 12.531 17.016 1 76.69 87 ASN A O 1
ATOM 697 N N . GLY A 1 88 ? 0.989 10.625 16.672 1 86.69 88 GLY A N 1
ATOM 698 C CA . GLY A 1 88 ? 0.043 11.086 15.672 1 86.69 88 GLY A CA 1
ATOM 699 C C . GLY A 1 88 ? -1.021 10.062 15.336 1 86.69 88 GLY A C 1
ATOM 700 O O . GLY A 1 88 ? -1.382 9.234 16.172 1 86.69 88 GLY A O 1
ATOM 701 N N . ARG A 1 89 ? -1.673 10.305 14.312 1 89.44 89 ARG A N 1
ATOM 702 C CA . ARG A 1 89 ? -2.686 9.383 13.812 1 89.44 89 ARG A CA 1
ATOM 703 C C . ARG A 1 89 ? -2.127 8.516 12.688 1 89.44 89 ARG A C 1
ATOM 705 O O . ARG A 1 89 ? -1.333 8.984 11.867 1 89.44 89 ARG A O 1
ATOM 712 N N . SER A 1 90 ? -2.604 7.258 12.727 1 90.19 90 SER A N 1
ATOM 713 C CA . SER A 1 90 ? -2.07 6.355 11.711 1 90.19 90 SER A CA 1
ATOM 714 C C . SER A 1 90 ? -3.145 5.402 11.195 1 90.19 90 SER A C 1
ATOM 716 O O . SER A 1 90 ? -3.846 4.766 11.984 1 90.19 90 SER A O 1
ATOM 718 N N . GLU A 1 91 ? -3.24 5.34 9.883 1 90.19 91 GLU A N 1
ATOM 719 C CA . GLU A 1 91 ? -4.043 4.32 9.211 1 90.19 91 GLU A CA 1
ATOM 720 C C . GLU A 1 91 ? -3.18 3.15 8.75 1 90.19 91 GLU A C 1
ATOM 722 O O . GLU A 1 91 ? -3.693 2.16 8.227 1 90.19 91 GLU A O 1
ATOM 727 N N . PHE A 1 92 ? -1.863 3.291 8.977 1 90.25 92 PHE A N 1
ATOM 728 C CA . PHE A 1 92 ? -0.951 2.248 8.523 1 90.25 92 PHE A CA 1
ATOM 729 C C . PHE A 1 92 ? -1.102 0.99 9.367 1 90.25 92 PHE A C 1
ATOM 731 O O . PHE A 1 92 ? -1.375 1.071 10.57 1 90.25 92 PHE A O 1
ATOM 738 N N . CYS A 1 93 ? -0.914 -0.077 8.711 1 86 93 CYS A N 1
ATOM 739 C CA . CYS A 1 93 ? -0.872 -1.344 9.43 1 86 93 CYS A CA 1
ATOM 740 C C . CYS A 1 93 ? 0.567 -1.787 9.672 1 86 93 CYS A C 1
ATOM 742 O O . CYS A 1 93 ? 1.383 -1.787 8.742 1 86 93 CYS A O 1
ATOM 744 N N . TYR A 1 94 ? 0.835 -2.004 10.914 1 89.31 94 TYR A N 1
ATOM 745 C CA . TYR A 1 94 ? 2.156 -2.49 11.297 1 89.31 94 TYR A CA 1
ATOM 746 C C . TYR A 1 94 ? 2.076 -3.904 11.859 1 89.31 94 TYR A C 1
ATOM 748 O O . TYR A 1 94 ? 1.019 -4.332 12.328 1 89.31 94 TYR A O 1
ATOM 756 N N . GLY A 1 95 ? 3.277 -4.613 11.766 1 89.5 95 GLY A N 1
ATOM 757 C CA . GLY A 1 95 ? 3.338 -5.988 12.227 1 89.5 95 GLY A CA 1
ATOM 758 C C . GLY A 1 95 ? 3.725 -6.969 11.141 1 89.5 95 GLY A C 1
ATOM 759 O O . GLY A 1 95 ? 4.418 -6.605 10.188 1 89.5 95 GLY A O 1
ATOM 760 N N . SER A 1 96 ? 3.34 -8.203 11.383 1 89.88 96 SER A N 1
ATOM 761 C CA . SER A 1 96 ? 3.682 -9.273 10.453 1 89.88 96 SER A CA 1
ATOM 762 C C . SER A 1 96 ? 2.484 -9.656 9.586 1 89.88 96 SER A C 1
ATOM 764 O O . SER A 1 96 ? 1.357 -9.742 10.078 1 89.88 96 SER A O 1
ATOM 766 N N . PHE A 1 97 ? 2.811 -9.82 8.375 1 90.06 97 PHE A N 1
ATOM 767 C CA . PHE A 1 97 ? 1.807 -10.234 7.398 1 90.06 97 PHE A CA 1
ATOM 768 C C . PHE A 1 97 ? 2.234 -11.508 6.688 1 90.06 97 PHE A C 1
ATOM 770 O O . PHE A 1 97 ? 3.408 -11.672 6.344 1 90.06 97 PHE A O 1
ATOM 777 N N . ILE A 1 98 ? 1.241 -12.352 6.5 1 93.44 98 ILE A N 1
ATOM 778 C CA . ILE A 1 98 ? 1.555 -13.602 5.812 1 93.44 98 ILE A CA 1
ATOM 779 C C . ILE A 1 98 ? 0.43 -13.953 4.844 1 93.44 98 ILE A C 1
ATOM 781 O O . ILE A 1 98 ? -0.75 -13.859 5.188 1 93.44 98 ILE A O 1
ATOM 785 N N . ARG A 1 99 ? 0.88 -14.281 3.615 1 94.62 99 ARG A N 1
ATOM 786 C CA . ARG A 1 99 ? -0.037 -14.797 2.607 1 94.62 99 ARG A CA 1
ATOM 787 C C . ARG A 1 99 ? 0.512 -16.078 1.977 1 94.62 99 ARG A C 1
ATOM 789 O O . ARG A 1 99 ? 1.71 -16.172 1.698 1 94.62 99 ARG A O 1
ATOM 796 N N . THR A 1 100 ? -0.422 -16.969 1.819 1 94.19 100 THR A N 1
ATOM 797 C CA . THR A 1 100 ? -0.07 -18.188 1.106 1 94.19 100 THR A CA 1
ATOM 798 C C . THR A 1 100 ? -0.977 -18.391 -0.105 1 94.19 100 THR A C 1
ATOM 800 O O . THR A 1 100 ? -2.197 -18.25 -0 1 94.19 100 THR A O 1
ATOM 803 N N . VAL A 1 101 ? -0.322 -18.703 -1.253 1 93.25 101 VAL A N 1
ATOM 804 C CA . VAL A 1 101 ? -1.042 -18.875 -2.51 1 93.25 101 VAL A CA 1
ATOM 805 C C . VAL A 1 101 ? -0.672 -20.203 -3.143 1 93.25 101 VAL A C 1
ATOM 807 O O . VAL A 1 101 ? 0.506 -20.562 -3.207 1 93.25 101 VAL A O 1
ATOM 810 N N . PRO A 1 102 ? -1.683 -21 -3.516 1 93.25 102 PRO A N 1
ATOM 811 C CA . PRO A 1 102 ? -1.343 -22.203 -4.262 1 93.25 102 PRO A CA 1
ATOM 812 C C . PRO A 1 102 ? -0.749 -21.906 -5.637 1 93.25 102 PRO A C 1
ATOM 814 O O . PRO A 1 102 ? -1.203 -20.984 -6.32 1 93.25 102 PRO A O 1
ATOM 817 N N . LEU A 1 103 ? 0.252 -22.672 -6.008 1 92.62 103 LEU A N 1
ATOM 818 C CA . LEU A 1 103 ? 0.893 -22.5 -7.309 1 92.62 103 LEU A CA 1
ATOM 819 C C . LEU A 1 103 ? 0.306 -23.469 -8.336 1 92.62 103 LEU A C 1
ATOM 821 O O . LEU A 1 103 ? -0.206 -24.531 -7.973 1 92.62 103 LEU A O 1
ATOM 825 N N . PRO A 1 104 ? 0.376 -22.969 -9.594 1 88.19 104 PRO A N 1
ATOM 826 C CA . PRO A 1 104 ? -0.053 -23.906 -10.633 1 88.19 104 PRO A CA 1
ATOM 827 C C . PRO A 1 104 ? 0.765 -25.203 -10.633 1 88.19 104 PRO A C 1
ATOM 829 O O . PRO A 1 104 ? 1.904 -25.219 -10.156 1 88.19 104 PRO A O 1
ATOM 832 N N . ALA A 1 105 ? 0.113 -26.172 -11.188 1 84.38 105 ALA A N 1
ATOM 833 C CA . ALA A 1 105 ? 0.825 -27.438 -11.328 1 84.38 105 ALA A CA 1
ATOM 834 C C . ALA A 1 105 ? 2.035 -27.281 -12.242 1 84.38 105 ALA A C 1
ATOM 836 O O . ALA A 1 105 ? 2.002 -26.516 -13.203 1 84.38 105 ALA A O 1
ATOM 837 N N . GLY A 1 106 ? 3.166 -28.031 -11.938 1 79.81 106 GLY A N 1
ATOM 838 C CA . GLY A 1 106 ? 4.328 -28.031 -12.812 1 79.81 106 GLY A CA 1
ATOM 839 C C . GLY A 1 106 ? 5.367 -27 -12.422 1 79.81 106 GLY A C 1
ATOM 840 O O . GLY A 1 106 ? 6.352 -26.797 -13.133 1 79.81 106 GLY A O 1
ATOM 841 N N . VAL A 1 107 ? 5.031 -26.297 -11.445 1 78.69 107 VAL A N 1
ATOM 842 C CA . VAL A 1 107 ? 5.965 -25.266 -10.992 1 78.69 107 VAL A CA 1
ATOM 843 C C . VAL A 1 107 ? 7.246 -25.922 -10.484 1 78.69 107 VAL A C 1
ATOM 845 O O . VAL A 1 107 ? 7.191 -26.922 -9.758 1 78.69 107 VAL A O 1
ATOM 848 N N . THR A 1 108 ? 8.359 -25.484 -11.055 1 74.62 108 THR A N 1
ATOM 849 C CA . THR A 1 108 ? 9.672 -25.891 -10.562 1 74.62 108 THR A CA 1
ATOM 850 C C . THR A 1 108 ? 10.234 -24.844 -9.602 1 74.62 108 THR A C 1
ATOM 852 O O . THR A 1 108 ? 9.984 -23.641 -9.766 1 74.62 108 THR A O 1
ATOM 855 N N . GLU A 1 109 ? 10.719 -25.281 -8.484 1 77.94 109 GLU A N 1
ATOM 856 C CA . GLU A 1 109 ? 11.297 -24.344 -7.516 1 77.94 109 GLU A CA 1
ATOM 857 C C . GLU A 1 109 ? 12.5 -23.609 -8.094 1 77.94 109 GLU A C 1
ATOM 859 O O . GLU A 1 109 ? 12.883 -22.547 -7.605 1 77.94 109 GLU A O 1
ATOM 864 N N . ASP A 1 110 ? 12.93 -24.219 -9.172 1 83.56 110 ASP A N 1
ATOM 865 C CA . ASP A 1 110 ? 14.078 -23.578 -9.812 1 83.56 110 ASP A CA 1
ATOM 866 C C . ASP A 1 110 ? 13.641 -22.406 -10.68 1 83.56 110 ASP A C 1
ATOM 868 O O . ASP A 1 110 ? 12.602 -22.469 -11.344 1 83.56 110 ASP A O 1
ATOM 872 N N . GLY A 1 111 ? 14.227 -21.328 -10.578 1 89.06 111 GLY A N 1
ATOM 873 C CA . GLY A 1 111 ? 14.008 -20.219 -11.484 1 89.06 111 GLY A CA 1
ATOM 874 C C . GLY A 1 111 ? 13.047 -19.172 -10.93 1 89.06 111 GLY A C 1
ATOM 875 O O . GLY A 1 111 ? 12.547 -18.328 -11.672 1 89.06 111 GLY A O 1
ATOM 876 N N . ILE A 1 112 ? 12.727 -19.344 -9.688 1 93.06 112 ILE A N 1
ATOM 877 C CA . ILE A 1 112 ? 11.875 -18.344 -9.062 1 93.06 112 ILE A CA 1
ATOM 878 C C . ILE A 1 112 ? 12.648 -17.031 -8.914 1 93.06 112 ILE A C 1
ATOM 880 O O . ILE A 1 112 ? 13.797 -17.031 -8.469 1 93.06 112 ILE A O 1
ATOM 884 N N . GLU A 1 113 ? 12.047 -15.953 -9.375 1 96.38 113 GLU A N 1
ATOM 885 C CA . GLU A 1 113 ? 12.625 -14.617 -9.266 1 96.38 113 GLU A CA 1
ATOM 886 C C . GLU A 1 113 ? 11.711 -13.68 -8.484 1 96.38 113 GLU A C 1
ATOM 888 O O . GLU A 1 113 ? 10.484 -13.766 -8.586 1 96.38 113 GLU A O 1
ATOM 893 N N . ALA A 1 114 ? 12.383 -12.859 -7.719 1 97.81 114 ALA A N 1
ATOM 894 C CA . ALA A 1 114 ? 11.617 -11.867 -6.973 1 97.81 114 ALA A CA 1
ATOM 895 C C . ALA A 1 114 ? 12.258 -10.484 -7.078 1 97.81 114 ALA A C 1
ATOM 897 O O . ALA A 1 114 ? 13.484 -10.367 -7.07 1 97.81 114 ALA A O 1
ATOM 898 N N . SER A 1 115 ? 11.477 -9.469 -7.223 1 98.5 115 SER A N 1
ATOM 899 C CA . SER A 1 115 ? 11.922 -8.078 -7.223 1 98.5 115 SER A CA 1
ATOM 900 C C . SER A 1 115 ? 10.969 -7.191 -6.422 1 98.5 115 SER A C 1
ATOM 902 O O . SER A 1 115 ? 9.828 -7.578 -6.152 1 98.5 115 SER A O 1
ATOM 904 N N . TYR A 1 116 ? 11.539 -6.09 -5.961 1 98.44 116 TYR A N 1
ATOM 905 C CA . TYR A 1 116 ? 10.781 -5.121 -5.18 1 98.44 116 TYR A CA 1
ATOM 906 C C . TYR A 1 116 ? 11 -3.707 -5.703 1 98.44 116 TYR A C 1
ATOM 908 O O . TYR A 1 116 ? 12.133 -3.238 -5.789 1 98.44 116 TYR A O 1
ATOM 916 N N . ASP A 1 117 ? 9.883 -3.064 -6.078 1 98.06 117 ASP A N 1
ATOM 917 C CA . ASP A 1 117 ? 9.938 -1.714 -6.629 1 98.06 117 ASP A CA 1
ATOM 918 C C . ASP A 1 117 ? 8.695 -0.915 -6.258 1 98.06 117 ASP A C 1
ATOM 920 O O . ASP A 1 117 ? 7.57 -1.412 -6.375 1 98.06 117 ASP A O 1
ATOM 924 N N . LYS A 1 118 ? 8.906 0.301 -5.676 1 97.56 118 LYS A N 1
ATOM 925 C CA . LYS A 1 118 ? 7.82 1.236 -5.395 1 97.56 118 LYS A CA 1
ATOM 926 C C . LYS A 1 118 ? 6.77 0.603 -4.488 1 97.56 118 LYS A C 1
ATOM 928 O O . LYS A 1 118 ? 5.57 0.81 -4.68 1 97.56 118 LYS A O 1
ATOM 933 N N . GLY A 1 119 ? 7.207 -0.26 -3.605 1 97.19 119 GLY A N 1
ATOM 934 C CA . GLY A 1 119 ? 6.316 -0.841 -2.613 1 97.19 119 GLY A CA 1
ATOM 935 C C . GLY A 1 119 ? 5.609 -2.09 -3.105 1 97.19 119 GLY A C 1
ATOM 936 O O . GLY A 1 119 ? 4.711 -2.602 -2.438 1 97.19 119 GLY A O 1
ATOM 937 N N . ILE A 1 120 ? 6 -2.537 -4.316 1 97.69 120 ILE A N 1
ATOM 938 C CA . ILE A 1 120 ? 5.387 -3.729 -4.891 1 97.69 120 ILE A CA 1
ATOM 939 C C . ILE A 1 120 ? 6.418 -4.855 -4.965 1 97.69 120 ILE A C 1
ATOM 941 O O . ILE A 1 120 ? 7.488 -4.688 -5.551 1 97.69 120 ILE A O 1
ATOM 945 N N . LEU A 1 121 ? 6.09 -5.98 -4.328 1 98.38 121 LEU A N 1
ATOM 946 C CA . LEU A 1 121 ? 6.844 -7.215 -4.52 1 98.38 121 LEU A CA 1
ATOM 947 C C . LEU A 1 121 ? 6.324 -7.984 -5.73 1 98.38 121 LEU A C 1
ATOM 949 O O . LEU A 1 121 ? 5.117 -8.188 -5.867 1 98.38 121 LEU A O 1
ATOM 953 N N . THR A 1 122 ? 7.207 -8.359 -6.621 1 98.25 122 THR A N 1
ATOM 954 C CA . THR A 1 122 ? 6.84 -9.227 -7.734 1 98.25 122 THR A CA 1
ATOM 955 C C . THR A 1 122 ? 7.574 -10.562 -7.645 1 98.25 122 THR A C 1
ATOM 957 O O . THR A 1 122 ? 8.805 -10.594 -7.531 1 98.25 122 THR A O 1
ATOM 960 N N . VAL A 1 123 ? 6.844 -11.625 -7.633 1 97.81 123 VAL A N 1
ATOM 961 C CA . VAL A 1 123 ? 7.41 -12.969 -7.668 1 97.81 123 VAL A CA 1
ATOM 962 C C . VAL A 1 123 ? 7.031 -13.664 -8.977 1 97.81 123 VAL A C 1
ATOM 964 O O . VAL A 1 123 ? 5.852 -13.734 -9.328 1 97.81 123 VAL A O 1
ATOM 967 N N . SER A 1 124 ? 8 -14.125 -9.68 1 96.88 124 SER A N 1
ATOM 968 C CA . SER A 1 124 ? 7.816 -14.82 -10.953 1 96.88 124 SER A CA 1
ATOM 969 C C . SER A 1 124 ? 8.289 -16.266 -10.867 1 96.88 124 SER A C 1
ATOM 971 O O . SER A 1 124 ? 9.43 -16.531 -10.492 1 96.88 124 SER A O 1
ATOM 973 N N . VAL A 1 125 ? 7.387 -17.125 -11.234 1 95.06 125 VAL A N 1
ATOM 974 C CA . VAL A 1 125 ? 7.648 -18.547 -11.094 1 95.06 125 VAL A CA 1
ATOM 975 C C . VAL A 1 125 ? 7.48 -19.234 -12.445 1 95.06 125 VAL A C 1
ATOM 977 O O . VAL A 1 125 ? 6.414 -19.156 -13.062 1 95.06 125 VAL A O 1
ATOM 980 N N . PRO A 1 126 ? 8.523 -19.938 -12.922 1 93.44 126 PRO A N 1
ATOM 981 C CA . PRO A 1 126 ? 8.336 -20.703 -14.148 1 93.44 126 PRO A CA 1
ATOM 982 C C . PRO A 1 126 ? 7.371 -21.875 -13.969 1 93.44 126 PRO A C 1
ATOM 984 O O . PRO A 1 126 ? 7.367 -22.516 -12.914 1 93.44 126 PRO A O 1
ATOM 987 N N . VAL A 1 127 ? 6.52 -22.016 -14.938 1 88.31 127 VAL A N 1
ATOM 988 C CA . VAL A 1 127 ? 5.566 -23.125 -14.93 1 88.31 127 VAL A CA 1
ATOM 989 C C . VAL A 1 127 ? 5.844 -24.062 -16.109 1 88.31 127 VAL A C 1
ATOM 991 O O . VAL A 1 127 ? 5.871 -23.625 -17.25 1 88.31 127 VAL A O 1
ATOM 994 N N . ALA A 1 128 ? 6.215 -25.312 -15.758 1 80.94 128 ALA A N 1
ATOM 995 C CA . ALA A 1 128 ? 6.52 -26.297 -16.797 1 80.94 128 ALA A CA 1
ATOM 996 C C . ALA A 1 128 ? 5.246 -26.766 -17.5 1 80.94 128 ALA A C 1
ATOM 998 O O . ALA A 1 128 ? 4.184 -26.844 -16.875 1 80.94 128 ALA A O 1
ATOM 999 N N . GLU A 1 129 ? 5.289 -26.688 -18.766 1 69.56 129 GLU A N 1
ATOM 1000 C CA . GLU A 1 129 ? 4.172 -27.188 -19.562 1 69.56 129 GLU A CA 1
ATOM 1001 C C . GLU A 1 129 ? 3.828 -28.625 -19.156 1 69.56 129 GLU A C 1
ATOM 1003 O O . GLU A 1 129 ? 4.719 -29.438 -18.906 1 69.56 129 GLU A O 1
ATOM 1008 N N . ALA A 1 130 ? 2.682 -28.734 -18.5 1 59.94 130 ALA A N 1
ATOM 1009 C CA . ALA A 1 130 ? 2.252 -30.094 -18.203 1 59.94 130 ALA A CA 1
ATOM 1010 C C . ALA A 1 130 ? 2.285 -30.969 -19.453 1 59.94 130 ALA A C 1
ATOM 1012 O O . ALA A 1 130 ? 1.798 -30.578 -20.516 1 59.94 130 ALA A O 1
ATOM 1013 N N . LYS A 1 131 ? 3.234 -31.719 -19.594 1 57.56 131 LYS A N 1
ATOM 1014 C CA . LYS A 1 131 ? 3.164 -32.688 -20.672 1 57.56 131 LYS A CA 1
ATOM 1015 C C . LYS A 1 131 ? 1.885 -33.531 -20.578 1 57.56 131 LYS A C 1
ATOM 1017 O O . LYS A 1 131 ? 1.549 -34.031 -19.516 1 57.56 131 LYS A O 1
ATOM 1022 N N . PRO A 1 132 ? 1.037 -33.25 -21.5 1 53.78 132 PRO A N 1
ATOM 1023 C CA . PRO A 1 132 ? -0.166 -34.094 -21.5 1 53.78 132 PRO A CA 1
ATOM 1024 C C . PRO A 1 132 ? 0.135 -35.562 -21.219 1 53.78 132 PRO A C 1
ATOM 1026 O O . PRO A 1 132 ? 1.124 -36.094 -21.703 1 53.78 132 PRO A O 1
ATOM 1029 N N . ALA A 1 133 ? -0.165 -35.938 -20.047 1 54.34 133 ALA A N 1
ATOM 1030 C CA . ALA A 1 133 ? -0.071 -37.375 -19.781 1 54.34 133 ALA A CA 1
ATOM 1031 C C . ALA A 1 133 ? -0.764 -38.188 -20.875 1 54.34 133 ALA A C 1
ATOM 1033 O O . ALA A 1 133 ? -1.934 -37.938 -21.188 1 54.34 133 ALA A O 1
ATOM 1034 N N . GLU A 1 134 ? -0.111 -38.531 -21.797 1 56 134 GLU A N 1
ATOM 1035 C CA . GLU A 1 134 ? -0.682 -39.438 -22.781 1 56 134 GLU A CA 1
ATOM 1036 C C . GLU A 1 134 ? -1.409 -40.594 -22.109 1 56 134 GLU A C 1
ATOM 1038 O O . GLU A 1 134 ? -0.831 -41.312 -21.281 1 56 134 GLU A O 1
ATOM 1043 N N . ARG A 1 135 ? -2.559 -40.312 -21.797 1 59.94 135 ARG A N 1
ATOM 1044 C CA . ARG A 1 135 ? -3.322 -41.438 -21.281 1 59.94 135 ARG A CA 1
ATOM 1045 C C . ARG A 1 135 ? -3.598 -42.469 -22.375 1 59.94 135 ARG A C 1
ATOM 1047 O O . ARG A 1 135 ? -4.215 -42.156 -23.391 1 59.94 135 ARG A O 1
ATOM 1054 N N . ARG A 1 136 ? -2.742 -43.344 -22.547 1 62.06 136 ARG A N 1
ATOM 1055 C CA . ARG A 1 136 ? -3.059 -44.438 -23.438 1 62.06 136 ARG A CA 1
ATOM 1056 C C . ARG A 1 136 ? -4.184 -45.312 -22.875 1 62.06 136 ARG A C 1
ATOM 1058 O O . ARG A 1 136 ? -4.059 -45.844 -21.781 1 62.06 136 ARG A O 1
ATOM 1065 N N . VAL A 1 137 ? -5.348 -45 -23.234 1 63.72 137 VAL A N 1
ATOM 1066 C CA . VAL A 1 137 ? -6.477 -45.875 -22.891 1 63.72 137 VAL A CA 1
ATOM 1067 C C . VAL A 1 137 ? -6.438 -47.156 -23.734 1 63.72 137 VAL A C 1
ATOM 1069 O O . VAL A 1 137 ? -6.469 -47.094 -24.969 1 63.72 137 VAL A O 1
ATOM 1072 N N . ARG A 1 138 ? -5.965 -48.156 -23.188 1 62.81 138 ARG A N 1
ATOM 1073 C CA . ARG A 1 138 ? -6.004 -49.438 -23.891 1 62.81 138 ARG A CA 1
ATOM 1074 C C . ARG A 1 138 ? -7.438 -49.938 -24.062 1 62.81 138 ARG A C 1
ATOM 1076 O O . ARG A 1 138 ? -8.203 -49.969 -23.094 1 62.81 138 ARG A O 1
ATOM 1083 N N . VAL A 1 139 ? -7.949 -49.781 -25.172 1 65.44 139 VAL A N 1
ATOM 1084 C CA . VAL A 1 139 ? -9.266 -50.344 -25.5 1 65.44 139 VAL A CA 1
ATOM 1085 C C . VAL A 1 139 ? -9.211 -51.844 -25.453 1 65.44 139 VAL A C 1
ATOM 1087 O O . VAL A 1 139 ? -8.352 -52.469 -26.094 1 65.44 139 VAL A O 1
ATOM 1090 N N . GLN A 1 140 ? -9.617 -52.469 -24.375 1 65.44 140 GLN A N 1
ATOM 1091 C CA . GLN A 1 140 ? -9.742 -53.938 -24.328 1 65.44 140 GLN A CA 1
ATOM 1092 C C . GLN A 1 140 ? -10.859 -54.406 -25.234 1 65.44 140 GLN A C 1
ATOM 1094 O O . GLN A 1 140 ? -11.953 -53.844 -25.234 1 65.44 140 GLN A O 1
ATOM 1099 N N . SER A 1 141 ? -10.578 -54.938 -26.359 1 62.44 141 SER A N 1
ATOM 1100 C CA . SER A 1 141 ? -11.57 -55.594 -27.188 1 62.44 141 SER A CA 1
ATOM 1101 C C . SER A 1 141 ? -12.289 -56.719 -26.422 1 62.44 141 SER A C 1
ATOM 1103 O O . SER A 1 141 ? -11.641 -57.531 -25.781 1 62.44 141 SER A O 1
ATOM 1105 N N . VAL A 1 142 ? -13.461 -56.438 -25.766 1 62.38 142 VAL A N 1
ATOM 1106 C CA . VAL A 1 142 ? -14.305 -57.531 -25.25 1 62.38 142 VAL A CA 1
ATOM 1107 C C . VAL A 1 142 ? -14.836 -58.344 -26.422 1 62.38 142 VAL A C 1
ATOM 1109 O O . VAL A 1 142 ? -15.633 -57.875 -27.219 1 62.38 142 VAL A O 1
ATOM 1112 N N . ASN A 1 143 ? -14.125 -58.906 -27.359 1 47.44 143 ASN A N 1
ATOM 1113 C CA . ASN A 1 143 ? -14.703 -60.031 -28.062 1 47.44 143 ASN A CA 1
ATOM 1114 C C . ASN A 1 143 ? -14.75 -61.281 -27.188 1 47.44 143 ASN A C 1
ATOM 1116 O O . ASN A 1 143 ? -13.805 -61.562 -26.438 1 47.44 143 ASN A O 1
ATOM 1120 N N . MET B 1 1 ? -1.808 19.406 47.438 1 35.47 1 MET B N 1
ATOM 1121 C CA . MET B 1 1 ? -2.639 18.469 46.688 1 35.47 1 MET B CA 1
ATOM 1122 C C . MET B 1 1 ? -2.674 18.844 45.219 1 35.47 1 MET B C 1
ATOM 1124 O O . MET B 1 1 ? -3.295 19.844 44.844 1 35.47 1 MET B O 1
ATOM 1128 N N . GLY B 1 2 ? -1.558 18.766 44.406 1 40.75 2 GLY B N 1
ATOM 1129 C CA . GLY B 1 2 ? -1.287 19.266 43.062 1 40.75 2 GLY B CA 1
ATOM 1130 C C . GLY B 1 2 ? -2.131 18.594 42 1 40.75 2 GLY B C 1
ATOM 1131 O O . GLY B 1 2 ? -2.195 17.359 41.938 1 40.75 2 GLY B O 1
ATOM 1132 N N . THR B 1 3 ? -3.17 19.328 41.625 1 45.5 3 THR B N 1
ATOM 1133 C CA . THR B 1 3 ? -4.055 18.875 40.562 1 45.5 3 THR B CA 1
ATOM 1134 C C . THR B 1 3 ? -3.254 18.5 39.312 1 45.5 3 THR B C 1
ATOM 1136 O O . THR B 1 3 ? -2.488 19.312 38.812 1 45.5 3 THR B O 1
ATOM 1139 N N . LEU B 1 4 ? -2.779 17.328 39.281 1 44.53 4 LEU B N 1
ATOM 1140 C CA . LEU B 1 4 ? -2.186 16.812 38.062 1 44.53 4 LEU B CA 1
ATOM 1141 C C . LEU B 1 4 ? -3.084 17.109 36.844 1 44.53 4 LEU B C 1
ATOM 1143 O O . LEU B 1 4 ? -4.23 16.656 36.812 1 44.53 4 LEU B O 1
ATOM 1147 N N . SER B 1 5 ? -2.967 18.281 36.281 1 44.91 5 SER B N 1
ATOM 1148 C CA . SER B 1 5 ? -3.633 18.578 35 1 44.91 5 SER B CA 1
ATOM 1149 C C . SER B 1 5 ? -3.445 17.438 34 1 44.91 5 SER B C 1
ATOM 1151 O O . SER B 1 5 ? -2.314 17.094 33.656 1 44.91 5 SER B O 1
ATOM 1153 N N . VAL B 1 6 ? -4.285 16.516 34.031 1 43.5 6 VAL B N 1
ATOM 1154 C CA . VAL B 1 6 ? -4.355 15.461 33.031 1 43.5 6 VAL B CA 1
ATOM 1155 C C . VAL B 1 6 ? -4.184 16.047 31.656 1 43.5 6 VAL B C 1
ATOM 1157 O O . VAL B 1 6 ? -4.957 16.922 31.234 1 43.5 6 VAL B O 1
ATOM 1160 N N . GLN B 1 7 ? -3 16.172 31.125 1 41.88 7 GLN B N 1
ATOM 1161 C CA . GLN B 1 7 ? -2.705 16.531 29.75 1 41.88 7 GLN B CA 1
ATOM 1162 C C . GLN B 1 7 ? -3.674 15.867 28.781 1 41.88 7 GLN B C 1
ATOM 1164 O O . GLN B 1 7 ? -3.793 14.641 28.75 1 41.88 7 GLN B O 1
ATOM 1169 N N . ARG B 1 8 ? -4.762 16.531 28.484 1 42.16 8 ARG B N 1
ATOM 1170 C CA . ARG B 1 8 ? -5.68 16.016 27.469 1 42.16 8 ARG B CA 1
ATOM 1171 C C . ARG B 1 8 ? -4.922 15.586 26.203 1 42.16 8 ARG B C 1
ATOM 1173 O O . ARG B 1 8 ? -4.051 16.312 25.719 1 42.16 8 ARG B O 1
ATOM 1180 N N . PRO B 1 9 ? -4.906 14.383 25.906 1 38.88 9 PRO B N 1
ATOM 1181 C CA . PRO B 1 9 ? -4.25 14 24.656 1 38.88 9 PRO B CA 1
ATOM 1182 C C . PRO B 1 9 ? -4.617 14.914 23.484 1 38.88 9 PRO B C 1
ATOM 1184 O O . PRO B 1 9 ? -5.715 15.477 23.453 1 38.88 9 PRO B O 1
ATOM 1187 N N . ALA B 1 10 ? -3.699 15.547 22.812 1 42.62 10 ALA B N 1
ATOM 1188 C CA . ALA B 1 10 ? -3.898 16.312 21.578 1 42.62 10 ALA B CA 1
ATOM 1189 C C . ALA B 1 10 ? -4.977 15.688 20.703 1 42.62 10 ALA B C 1
ATOM 1191 O O . ALA B 1 10 ? -4.883 14.508 20.344 1 42.62 10 ALA B O 1
ATOM 1192 N N . ARG B 1 11 ? -6.176 16.141 20.828 1 40.12 11 ARG B N 1
ATOM 1193 C CA . ARG B 1 11 ? -7.273 15.68 19.984 1 40.12 11 ARG B CA 1
ATOM 1194 C C . ARG B 1 11 ? -6.836 15.57 18.531 1 40.12 11 ARG B C 1
ATOM 1196 O O . ARG B 1 11 ? -6.203 16.484 18 1 40.12 11 ARG B O 1
ATOM 1203 N N . SER B 1 12 ? -6.668 14.406 18.062 1 40.66 12 SER B N 1
ATOM 1204 C CA . SER B 1 12 ? -6.48 14.188 16.625 1 40.66 12 SER B CA 1
ATOM 1205 C C . SER B 1 12 ? -7.426 15.055 15.805 1 40.66 12 SER B C 1
ATOM 1207 O O . SER B 1 12 ? -8.633 15.078 16.062 1 40.66 12 SER B O 1
ATOM 1209 N N . LEU B 1 13 ? -7.102 16.156 15.414 1 40.34 13 LEU B N 1
ATOM 1210 C CA . LEU B 1 13 ? -7.871 17.062 14.57 1 40.34 13 LEU B CA 1
ATOM 1211 C C . LEU B 1 13 ? -8.438 16.328 13.359 1 40.34 13 LEU B C 1
ATOM 1213 O O . LEU B 1 13 ? -8.945 16.953 12.422 1 40.34 13 LEU B O 1
ATOM 1217 N N . PHE B 1 14 ? -8.047 15.055 13.242 1 43.19 14 PHE B N 1
ATOM 1218 C CA . PHE B 1 14 ? -8.602 14.477 12.023 1 43.19 14 PHE B CA 1
ATOM 1219 C C . PHE B 1 14 ? -10.094 14.203 12.188 1 43.19 14 PHE B C 1
ATOM 1221 O O . PHE B 1 14 ? -10.492 13.406 13.047 1 43.19 14 PHE B O 1
ATOM 1228 N N . PRO B 1 15 ? -10.945 15.086 11.977 1 43.72 15 PRO B N 1
ATOM 1229 C CA . PRO B 1 15 ? -12.312 14.562 11.93 1 43.72 15 PRO B CA 1
ATOM 1230 C C . PRO B 1 15 ? -12.398 13.211 11.227 1 43.72 15 PRO B C 1
ATOM 1232 O O . PRO B 1 15 ? -11.578 12.898 10.367 1 43.72 15 PRO B O 1
ATOM 1235 N N . GLU B 1 16 ? -12.773 12.141 11.844 1 42.34 16 GLU B N 1
ATOM 1236 C CA . GLU B 1 16 ? -13.094 10.922 11.117 1 42.34 16 GLU B CA 1
ATOM 1237 C C . GLU B 1 16 ? -13.672 11.234 9.734 1 42.34 16 GLU B C 1
ATOM 1239 O O . GLU B 1 16 ? -14.641 11.992 9.617 1 42.34 16 GLU B O 1
ATOM 1244 N N . PHE B 1 17 ? -12.859 11.305 8.719 1 46.62 17 PHE B N 1
ATOM 1245 C CA . PHE B 1 17 ? -13.266 11.414 7.328 1 46.62 17 PHE B CA 1
ATOM 1246 C C . PHE B 1 17 ? -14.672 10.859 7.129 1 46.62 17 PHE B C 1
ATOM 1248 O O . PHE B 1 17 ? -15.383 11.266 6.207 1 46.62 17 PHE B O 1
ATOM 1255 N N . SER B 1 18 ? -15.156 9.984 8.062 1 45.56 18 SER B N 1
ATOM 1256 C CA . SER B 1 18 ? -16.547 9.523 7.973 1 45.56 18 SER B CA 1
ATOM 1257 C C . SER B 1 18 ? -17.516 10.688 8.117 1 45.56 18 SER B C 1
ATOM 1259 O O . SER B 1 18 ? -18.562 10.711 7.457 1 45.56 18 SER B O 1
ATOM 1261 N N . GLU B 1 19 ? -17.125 11.57 8.859 1 45.38 19 GLU B N 1
ATOM 1262 C CA . GLU B 1 19 ? -18.125 12.602 9.117 1 45.38 19 GLU B CA 1
ATOM 1263 C C . GLU B 1 19 ? -18.109 13.672 8.031 1 45.38 19 GLU B C 1
ATOM 1265 O O . GLU B 1 19 ? -19.156 14.203 7.66 1 45.38 19 GLU B O 1
ATOM 1270 N N . LEU B 1 20 ? -17.016 14.102 7.605 1 43.03 20 LEU B N 1
ATOM 1271 C CA . LEU B 1 20 ? -17.016 15.117 6.551 1 43.03 20 LEU B CA 1
ATOM 1272 C C . LEU B 1 20 ? -17.641 14.562 5.273 1 43.03 20 LEU B C 1
ATOM 1274 O O . LEU B 1 20 ? -18.391 15.266 4.59 1 43.03 20 LEU B O 1
ATOM 1278 N N . PHE B 1 21 ? -17.375 13.312 4.91 1 46.78 21 PHE B N 1
ATOM 1279 C CA . PHE B 1 21 ? -18.172 12.711 3.854 1 46.78 21 PHE B CA 1
ATOM 1280 C C . PHE B 1 21 ? -19.641 12.617 4.273 1 46.78 21 PHE B C 1
ATOM 1282 O O . PHE B 1 21 ? -20.516 12.359 3.441 1 46.78 21 PHE B O 1
ATOM 1289 N N . ALA B 1 22 ? -19.859 12.617 5.504 1 43.88 22 ALA B N 1
ATOM 1290 C CA . ALA B 1 22 ? -21.25 12.602 5.953 1 43.88 22 ALA B CA 1
ATOM 1291 C C . ALA B 1 22 ? -21.953 13.906 5.613 1 43.88 22 ALA B C 1
ATOM 1293 O O . ALA B 1 22 ? -23.172 13.945 5.492 1 43.88 22 ALA B O 1
ATOM 1294 N N . ALA B 1 23 ? -21.312 14.969 5.57 1 41.19 23 ALA B N 1
ATOM 1295 C CA . ALA B 1 23 ? -22.016 16.219 5.32 1 41.19 23 ALA B CA 1
ATOM 1296 C C . ALA B 1 23 ? -22.375 16.359 3.842 1 41.19 23 ALA B C 1
ATOM 1298 O O . ALA B 1 23 ? -23.094 17.281 3.459 1 41.19 23 ALA B O 1
ATOM 1299 N N . PHE B 1 24 ? -21.578 15.93 2.902 1 42.69 24 PHE B N 1
ATOM 1300 C CA . PHE B 1 24 ? -22.078 15.922 1.533 1 42.69 24 PHE B CA 1
ATOM 1301 C C . PHE B 1 24 ? -23.25 14.961 1.392 1 42.69 24 PHE B C 1
ATOM 1303 O O . PHE B 1 24 ? -23.188 13.828 1.875 1 42.69 24 PHE B O 1
ATOM 1310 N N . PRO B 1 25 ? -24.484 15.484 1.208 1 42.03 25 PRO B N 1
ATOM 1311 C CA . PRO B 1 25 ? -25.625 14.609 0.981 1 42.03 25 PRO B CA 1
ATOM 1312 C C . PRO B 1 25 ? -25.281 13.391 0.121 1 42.03 25 PRO B C 1
ATOM 1314 O O . PRO B 1 25 ? -24.641 13.531 -0.919 1 42.03 25 PRO B O 1
ATOM 1317 N N . SER B 1 26 ? -25.062 12.234 0.728 1 43.41 26 SER B N 1
ATOM 1318 C CA . SER B 1 26 ? -25.156 11.008 -0.056 1 43.41 26 SER B CA 1
ATOM 1319 C C . SER B 1 26 ? -26.25 11.102 -1.115 1 43.41 26 SER B C 1
ATOM 1321 O O . SER B 1 26 ? -27.438 10.969 -0.805 1 43.41 26 SER B O 1
ATOM 1323 N N . PHE B 1 27 ? -26.281 11.969 -1.989 1 37.62 27 PHE B N 1
ATOM 1324 C CA . PHE B 1 27 ? -27.312 11.547 -2.93 1 37.62 27 PHE B CA 1
ATOM 1325 C C . PHE B 1 27 ? -27.422 10.031 -2.967 1 37.62 27 PHE B C 1
ATOM 1327 O O . PHE B 1 27 ? -26.469 9.328 -2.635 1 37.62 27 PHE B O 1
ATOM 1334 N N . ALA B 1 28 ? -28.531 9.383 -3.457 1 37.31 28 ALA B N 1
ATOM 1335 C CA . ALA B 1 28 ? -28.906 7.988 -3.27 1 37.31 28 ALA B CA 1
ATOM 1336 C C . ALA B 1 28 ? -27.672 7.086 -3.262 1 37.31 28 ALA B C 1
ATOM 1338 O O . ALA B 1 28 ? -27.188 6.703 -2.197 1 37.31 28 ALA B O 1
ATOM 1339 N N . GLY B 1 29 ? -27.625 5.926 -4.086 1 40.19 29 GLY B N 1
ATOM 1340 C CA . GLY B 1 29 ? -27.078 4.59 -4.266 1 40.19 29 GLY B CA 1
ATOM 1341 C C . GLY B 1 29 ? -25.578 4.586 -4.527 1 40.19 29 GLY B C 1
ATOM 1342 O O . GLY B 1 29 ? -24.922 3.566 -4.328 1 40.19 29 GLY B O 1
ATOM 1343 N N . LEU B 1 30 ? -25.031 5.309 -5.59 1 38.66 30 LEU B N 1
ATOM 1344 C CA . LEU B 1 30 ? -23.734 5.035 -6.188 1 38.66 30 LEU B CA 1
ATOM 1345 C C . LEU B 1 30 ? -22.641 5.848 -5.504 1 38.66 30 LEU B C 1
ATOM 1347 O O . LEU B 1 30 ? -22.438 7.023 -5.82 1 38.66 30 LEU B O 1
ATOM 1351 N N . ARG B 1 31 ? -22.5 5.91 -4.281 1 43.94 31 ARG B N 1
ATOM 1352 C CA . ARG B 1 31 ? -21.281 6.484 -3.719 1 43.94 31 ARG B CA 1
ATOM 1353 C C . ARG B 1 31 ? -20.078 6.164 -4.59 1 43.94 31 ARG B C 1
ATOM 1355 O O . ARG B 1 31 ? -19.75 4.992 -4.809 1 43.94 31 ARG B O 1
ATOM 1362 N N . PRO B 1 32 ? -19.781 7.07 -5.555 1 43.53 32 PRO B N 1
ATOM 1363 C CA . PRO B 1 32 ? -18.562 6.629 -6.238 1 43.53 32 PRO B CA 1
ATOM 1364 C C . PRO B 1 32 ? -17.562 5.945 -5.297 1 43.53 32 PRO B C 1
ATOM 1366 O O . PRO B 1 32 ? -17.453 6.332 -4.129 1 43.53 32 PRO B O 1
ATOM 1369 N N . ALA B 1 33 ? -17.359 4.762 -5.402 1 43.12 33 ALA B N 1
ATOM 1370 C CA . ALA B 1 33 ? -16.344 3.914 -4.766 1 43.12 33 ALA B CA 1
ATOM 1371 C C . ALA B 1 33 ? -15.039 4.664 -4.582 1 43.12 33 ALA B C 1
ATOM 1373 O O . ALA B 1 33 ? -14.008 4.266 -5.133 1 43.12 33 ALA B O 1
ATOM 1374 N N . PHE B 1 34 ? -15.023 6.047 -4.766 1 49.19 34 PHE B N 1
ATOM 1375 C CA . PHE B 1 34 ? -13.719 6.602 -4.441 1 49.19 34 PHE B CA 1
ATOM 1376 C C . PHE B 1 34 ? -13.297 6.215 -3.027 1 49.19 34 PHE B C 1
ATOM 1378 O O . PHE B 1 34 ? -13.773 6.801 -2.053 1 49.19 34 PHE B O 1
ATOM 1385 N N . ASP B 1 35 ? -13.094 5.098 -2.732 1 49.19 35 ASP B N 1
ATOM 1386 C CA . ASP B 1 35 ? -12.789 4.547 -1.415 1 49.19 35 ASP B CA 1
ATOM 1387 C C . ASP B 1 35 ? -11.516 5.164 -0.844 1 49.19 35 ASP B C 1
ATOM 1389 O O . ASP B 1 35 ? -10.414 4.824 -1.269 1 49.19 35 ASP B O 1
ATOM 1393 N N . SER B 1 36 ? -11.586 6.539 -0.424 1 51.91 36 SER B N 1
ATOM 1394 C CA . SER B 1 36 ? -10.531 7.172 0.356 1 51.91 36 SER B CA 1
ATOM 1395 C C . SER B 1 36 ? -9.758 6.145 1.178 1 51.91 36 SER B C 1
ATOM 1397 O O . SER B 1 36 ? -8.57 6.32 1.439 1 51.91 36 SER B O 1
ATOM 1399 N N . ARG B 1 37 ? -10.414 5.051 1.385 1 58.5 37 ARG B N 1
ATOM 1400 C CA . ARG B 1 37 ? -9.82 4.074 2.297 1 58.5 37 ARG B CA 1
ATOM 1401 C C . ARG B 1 37 ? -8.75 3.248 1.596 1 58.5 37 ARG B C 1
ATOM 1403 O O . ARG B 1 37 ? -8.031 2.486 2.24 1 58.5 37 ARG B O 1
ATOM 1410 N N . LEU B 1 38 ? -8.539 3.82 0.366 1 75.75 38 LEU B N 1
ATOM 1411 C CA . LEU B 1 38 ? -7.574 2.998 -0.355 1 75.75 38 LEU B CA 1
ATOM 1412 C C . LEU B 1 38 ? -6.164 3.562 -0.211 1 75.75 38 LEU B C 1
ATOM 1414 O O . LEU B 1 38 ? -5.18 2.826 -0.322 1 75.75 38 LEU B O 1
ATOM 1418 N N . MET B 1 39 ? -6.152 4.875 0.163 1 90.81 39 MET B N 1
ATOM 1419 C CA . MET B 1 39 ? -4.871 5.488 0.502 1 90.81 39 MET B CA 1
ATOM 1420 C C . MET B 1 39 ? -4.746 5.691 2.008 1 90.81 39 MET B C 1
ATOM 1422 O O . MET B 1 39 ? -5.387 6.578 2.576 1 90.81 39 MET B O 1
ATOM 1426 N N . LYS B 1 40 ? -3.963 4.883 2.652 1 92.5 40 LYS B N 1
ATOM 1427 C CA . LYS B 1 40 ? -3.791 5.004 4.098 1 92.5 40 LYS B CA 1
ATOM 1428 C C . LYS B 1 40 ? -2.848 6.152 4.445 1 92.5 40 LYS B C 1
ATOM 1430 O O . LYS B 1 40 ? -1.823 6.344 3.783 1 92.5 40 LYS B O 1
ATOM 1435 N N . LEU B 1 41 ? -3.182 6.895 5.527 1 95.25 41 LEU B N 1
ATOM 1436 C CA . LEU B 1 41 ? -2.389 8.047 5.941 1 95.25 41 LEU B CA 1
ATOM 1437 C C . LEU B 1 41 ? -1.84 7.848 7.352 1 95.25 41 LEU B C 1
ATOM 1439 O O . LEU B 1 41 ? -2.449 7.156 8.164 1 95.25 41 LEU B O 1
ATOM 1443 N N . GLU B 1 42 ? -0.723 8.422 7.527 1 94.75 42 GLU B N 1
ATOM 1444 C CA . GLU B 1 42 ? -0.14 8.641 8.844 1 94.75 42 GLU B CA 1
ATOM 1445 C C . GLU B 1 42 ? 0.417 10.055 8.977 1 94.75 42 GLU B C 1
ATOM 1447 O O . GLU B 1 42 ? 1.042 10.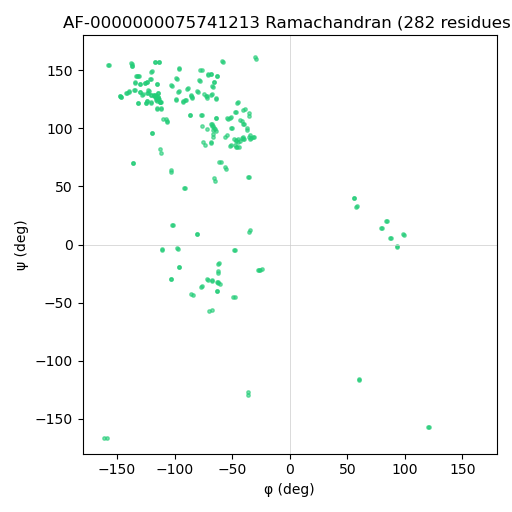57 8.047 1 94.75 42 GLU B O 1
ATOM 1452 N N . ASP B 1 43 ? 0.085 10.68 10.07 1 94.81 43 ASP B N 1
ATOM 1453 C CA . ASP B 1 43 ? 0.659 12.016 10.227 1 94.81 43 ASP B CA 1
ATOM 1454 C C . ASP B 1 43 ? 1.161 12.242 11.648 1 94.81 43 ASP B C 1
ATOM 1456 O O . ASP B 1 43 ? 0.698 11.586 12.586 1 94.81 43 ASP B O 1
ATOM 1460 N N . GLU B 1 44 ? 2.139 13.117 11.758 1 93.38 44 GLU B N 1
ATOM 1461 C CA . GLU B 1 44 ? 2.688 13.5 13.055 1 93.38 44 GLU B CA 1
ATOM 1462 C C . GLU B 1 44 ? 3.369 14.867 12.984 1 93.38 44 GLU B C 1
ATOM 1464 O O . GLU B 1 44 ? 3.773 15.305 11.906 1 93.38 44 GLU B O 1
ATOM 1469 N N . MET B 1 45 ? 3.389 15.5 14.203 1 91.5 45 MET B N 1
ATOM 1470 C CA . MET B 1 45 ? 4.25 16.672 14.336 1 91.5 45 MET B CA 1
ATOM 1471 C C . MET B 1 45 ? 5.68 16.266 14.68 1 91.5 45 MET B C 1
ATOM 1473 O O . MET B 1 45 ? 5.895 15.445 15.57 1 91.5 45 MET B O 1
ATOM 1477 N N . LYS B 1 46 ? 6.578 16.734 13.906 1 90.38 46 LYS B N 1
ATOM 1478 C CA . LYS B 1 46 ? 7.996 16.562 14.195 1 90.38 46 LYS B CA 1
ATOM 1479 C C . LYS B 1 46 ? 8.695 17.906 14.367 1 90.38 46 LYS B C 1
ATOM 1481 O O . LYS B 1 46 ? 9.188 18.484 13.398 1 90.38 46 LYS B O 1
ATOM 1486 N N . GLY B 1 47 ? 8.781 18.266 15.656 1 88.94 47 GLY B N 1
ATOM 1487 C CA . GLY B 1 47 ? 9.305 19.594 15.906 1 88.94 47 GLY B CA 1
ATOM 1488 C C . GLY B 1 47 ? 8.469 20.703 15.281 1 88.94 47 GLY B C 1
ATOM 1489 O O . GLY B 1 47 ? 7.281 20.844 15.594 1 88.94 47 GLY B O 1
ATOM 1490 N N . ASP B 1 48 ? 9.062 21.391 14.367 1 90.19 48 ASP B N 1
ATOM 1491 C CA . ASP B 1 48 ? 8.375 22.516 13.734 1 90.19 48 ASP B CA 1
ATOM 1492 C C . ASP B 1 48 ? 7.848 22.141 12.359 1 90.19 48 ASP B C 1
ATOM 1494 O O . ASP B 1 48 ? 7.617 23 11.508 1 90.19 48 ASP B O 1
ATOM 1498 N N . ARG B 1 49 ? 7.82 20.828 12.25 1 93.12 49 ARG B N 1
ATOM 1499 C CA . ARG B 1 49 ? 7.293 20.375 10.969 1 93.12 49 ARG B CA 1
ATOM 1500 C C . ARG B 1 49 ? 6.141 19.406 11.164 1 93.12 49 ARG B C 1
ATOM 1502 O O . ARG B 1 49 ? 6.156 18.594 12.094 1 93.12 49 ARG B O 1
ATOM 1509 N N . TYR B 1 50 ? 5.172 19.594 10.336 1 94.06 50 TYR B N 1
ATOM 1510 C CA . TYR B 1 50 ? 4.109 18.609 10.18 1 94.06 50 TYR B CA 1
ATOM 1511 C C . TYR B 1 50 ? 4.457 17.609 9.086 1 94.06 50 TYR B C 1
ATOM 1513 O O . TYR B 1 50 ? 4.762 17.984 7.953 1 94.06 50 TYR B O 1
ATOM 1521 N N . GLU B 1 51 ? 4.461 16.266 9.391 1 95.81 51 GLU B N 1
ATOM 1522 C CA . GLU B 1 51 ? 4.793 15.227 8.422 1 95.81 51 GLU B CA 1
ATOM 1523 C C . GLU B 1 51 ? 3.586 14.336 8.141 1 95.81 51 GLU B C 1
ATOM 1525 O O . GLU B 1 51 ? 2.959 13.82 9.062 1 95.81 51 GLU B O 1
ATOM 1530 N N . LEU B 1 52 ? 3.27 14.25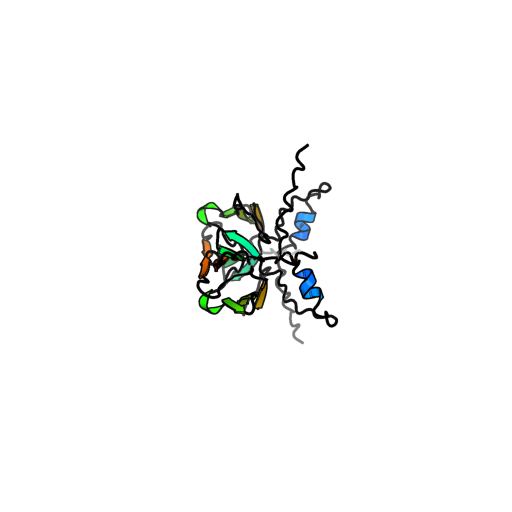 6.875 1 96.62 52 LEU B N 1
ATOM 1531 C CA . LEU B 1 52 ? 2.221 13.359 6.398 1 96.62 52 LEU B CA 1
ATOM 1532 C C . LEU B 1 52 ? 2.803 12.266 5.508 1 96.62 52 LEU B C 1
ATOM 1534 O O . LEU B 1 52 ? 3.537 12.555 4.559 1 96.62 52 LEU B O 1
ATOM 1538 N N . ARG B 1 53 ? 2.484 11.016 5.855 1 96.81 53 ARG B N 1
ATOM 1539 C CA . ARG B 1 53 ? 2.893 9.875 5.039 1 96.81 53 ARG B CA 1
ATOM 1540 C C . ARG B 1 53 ? 1.681 9.164 4.449 1 96.81 53 ARG B C 1
ATOM 1542 O O . ARG B 1 53 ? 0.666 8.992 5.125 1 96.81 53 ARG B O 1
ATOM 1549 N N . ALA B 1 54 ? 1.756 8.773 3.225 1 96.81 54 ALA B N 1
ATOM 1550 C CA . ALA B 1 54 ? 0.676 8.094 2.516 1 96.81 54 ALA B CA 1
ATOM 1551 C C . ALA B 1 54 ? 1.184 6.832 1.824 1 96.81 54 ALA B C 1
ATOM 1553 O O . ALA B 1 54 ? 2.23 6.852 1.174 1 96.81 54 ALA B O 1
ATOM 1554 N N . GLU B 1 55 ? 0.495 5.75 2.018 1 96.12 55 GLU B N 1
ATOM 1555 C CA . GLU B 1 55 ? 0.759 4.547 1.233 1 96.12 55 GLU B CA 1
ATOM 1556 C C . GLU B 1 55 ? 0.172 4.664 -0.17 1 96.12 55 GLU B C 1
ATOM 1558 O O . GLU B 1 55 ? -1.047 4.613 -0.345 1 96.12 55 GLU B O 1
ATOM 1563 N N . ILE B 1 56 ? 1.044 4.762 -1.167 1 96.19 56 ILE B N 1
ATOM 1564 C CA . ILE B 1 56 ? 0.642 4.809 -2.568 1 96.19 56 ILE B CA 1
ATOM 1565 C C . ILE B 1 56 ? 1.55 3.9 -3.396 1 96.19 56 ILE B C 1
ATOM 1567 O O . ILE B 1 56 ? 2.322 4.379 -4.23 1 96.19 56 ILE B O 1
ATOM 1571 N N . PRO B 1 57 ? 1.433 2.682 -3.229 1 96.25 57 PRO B N 1
ATOM 1572 C CA . PRO B 1 57 ? 2.361 1.771 -3.902 1 96.25 57 PRO B CA 1
ATOM 1573 C C . PRO B 1 57 ? 2.166 1.741 -5.418 1 96.25 57 PRO B C 1
ATOM 1575 O O . PRO B 1 57 ? 1.034 1.849 -5.898 1 96.25 57 PRO B O 1
ATOM 1578 N N . GLY B 1 58 ? 3.195 1.555 -6.172 1 95.12 58 GLY B N 1
ATOM 1579 C CA . GLY B 1 58 ? 3.168 1.162 -7.57 1 95.12 58 GLY B CA 1
ATOM 1580 C C . GLY B 1 58 ? 2.984 2.334 -8.516 1 95.12 58 GLY B C 1
ATOM 1581 O O . GLY B 1 58 ? 2.557 2.156 -9.656 1 95.12 58 GLY B O 1
ATOM 1582 N N . VAL B 1 59 ? 3.297 3.561 -8.016 1 95.81 59 VAL B N 1
ATOM 1583 C CA . VAL B 1 59 ? 3.047 4.707 -8.891 1 95.81 59 VAL B CA 1
ATOM 1584 C C . VAL B 1 59 ? 4.363 5.406 -9.211 1 95.81 59 VAL B C 1
ATOM 1586 O O . VAL B 1 59 ? 5.367 5.207 -8.523 1 95.81 59 VAL B O 1
ATOM 1589 N N . ASP B 1 60 ? 4.309 6.117 -10.32 1 96.88 60 ASP B N 1
ATOM 1590 C CA . ASP B 1 60 ? 5.367 7.082 -10.609 1 96.88 60 ASP B CA 1
ATOM 1591 C C . ASP B 1 60 ? 5.066 8.438 -9.969 1 96.88 60 ASP B C 1
ATOM 1593 O O . ASP B 1 60 ? 4.133 9.125 -10.375 1 96.88 60 ASP B O 1
ATOM 1597 N N . PRO B 1 61 ? 5.84 8.805 -8.992 1 96.69 61 PRO B N 1
ATOM 1598 C CA . PRO B 1 61 ? 5.461 10 -8.242 1 96.69 61 PRO B CA 1
ATOM 1599 C C . PRO B 1 61 ? 5.457 11.258 -9.109 1 96.69 61 PRO B C 1
ATOM 1601 O O . PRO B 1 61 ? 4.688 12.188 -8.852 1 96.69 61 PRO B O 1
ATOM 1604 N N . GLU B 1 62 ? 6.293 11.422 -10.125 1 96.94 62 GLU B N 1
ATOM 1605 C CA . GLU B 1 62 ? 6.355 12.609 -10.969 1 96.94 62 GLU B CA 1
ATOM 1606 C C . GLU B 1 62 ? 5.141 12.711 -11.883 1 96.94 62 GLU B C 1
ATOM 1608 O O . GLU B 1 62 ? 4.68 13.805 -12.203 1 96.94 62 GLU B O 1
ATOM 1613 N N . LYS B 1 63 ? 4.613 11.578 -12.242 1 97.19 63 LYS B N 1
ATOM 1614 C CA . LYS B 1 63 ? 3.535 11.562 -13.227 1 97.19 63 LYS B CA 1
ATOM 1615 C C . LYS B 1 63 ? 2.182 11.344 -12.555 1 97.19 63 LYS B C 1
ATOM 1617 O O . LYS B 1 63 ? 1.16 11.844 -13.031 1 97.19 63 LYS B O 1
ATOM 1622 N N . ASP B 1 64 ? 2.277 10.602 -11.414 1 97.19 64 ASP B N 1
ATOM 1623 C CA . ASP B 1 64 ? 1.018 10.039 -10.938 1 97.19 64 ASP B CA 1
ATOM 1624 C C . ASP B 1 64 ? 0.577 10.703 -9.633 1 97.19 64 ASP B C 1
ATOM 1626 O O . ASP B 1 64 ? -0.497 10.398 -9.109 1 97.19 64 ASP B O 1
ATOM 1630 N N . ILE B 1 65 ? 1.355 11.578 -9.047 1 97.56 65 ILE B N 1
ATOM 1631 C CA . ILE B 1 65 ? 1.003 12.188 -7.77 1 97.56 65 ILE B CA 1
ATOM 1632 C C . ILE B 1 65 ? 0.98 13.703 -7.914 1 97.56 65 ILE B C 1
ATOM 1634 O O . ILE B 1 65 ? 1.901 14.297 -8.484 1 97.56 65 ILE B O 1
ATOM 1638 N N . GLU B 1 66 ? -0.083 14.281 -7.465 1 97.75 66 GLU B N 1
ATOM 1639 C CA . GLU B 1 66 ? -0.224 15.727 -7.352 1 97.75 66 GLU B CA 1
ATOM 1640 C C . GLU B 1 66 ? -0.492 16.141 -5.91 1 97.75 66 GLU B C 1
ATOM 1642 O O . GLU B 1 66 ? -1.36 15.578 -5.246 1 97.75 66 GLU B O 1
ATOM 1647 N N . ILE B 1 67 ? 0.287 17.078 -5.418 1 96.94 67 ILE B N 1
ATOM 1648 C CA . ILE B 1 67 ? 0.122 17.625 -4.07 1 96.94 67 ILE B CA 1
ATOM 1649 C C . ILE B 1 67 ? -0.213 19.109 -4.145 1 96.94 67 ILE B C 1
ATOM 1651 O O . ILE B 1 67 ? 0.493 19.875 -4.801 1 96.94 67 ILE B O 1
ATOM 1655 N N . THR B 1 68 ? -1.25 19.5 -3.494 1 95 68 THR B N 1
ATOM 1656 C CA . THR B 1 68 ? -1.619 20.906 -3.463 1 95 68 THR B CA 1
ATOM 1657 C C . THR B 1 68 ? -1.933 21.359 -2.039 1 95 68 THR B C 1
ATOM 1659 O O . THR B 1 68 ? -2.391 20.562 -1.219 1 95 68 THR B O 1
ATOM 1662 N N . VAL B 1 69 ? -1.589 22.547 -1.771 1 92.75 69 VAL B N 1
ATOM 1663 C CA . VAL B 1 69 ? -1.986 23.188 -0.527 1 92.75 69 VAL B CA 1
ATOM 1664 C C . VAL B 1 69 ? -2.807 24.438 -0.834 1 92.75 69 VAL B C 1
ATOM 1666 O O . VAL B 1 69 ? -2.344 25.344 -1.547 1 92.75 69 VAL B O 1
ATOM 1669 N N . LEU B 1 70 ? -3.998 24.453 -0.315 1 89.12 70 LEU B N 1
ATOM 1670 C CA . LEU B 1 70 ? -4.891 25.594 -0.511 1 89.12 70 LEU B CA 1
ATOM 1671 C C . LEU B 1 70 ? -5.773 25.797 0.715 1 89.12 70 LEU B C 1
ATOM 1673 O O . LEU B 1 70 ? -6.391 24.859 1.213 1 89.12 70 LEU B O 1
ATOM 1677 N N . ASP B 1 71 ? -5.773 27.047 1.252 1 87.75 71 ASP B N 1
ATOM 1678 C CA . ASP B 1 71 ? -6.637 27.438 2.359 1 87.75 71 ASP B CA 1
ATOM 1679 C C . ASP B 1 71 ? -6.445 26.516 3.562 1 87.75 71 ASP B C 1
ATOM 1681 O O . ASP B 1 71 ? -7.418 26.016 4.125 1 87.75 71 ASP B O 1
ATOM 1685 N N . GLY B 1 72 ? -5.27 26.172 3.811 1 88.69 72 GLY B N 1
ATOM 1686 C CA . GLY B 1 72 ? -4.934 25.406 5.004 1 88.69 72 GLY B CA 1
ATOM 1687 C C . GLY B 1 72 ? -5.234 23.922 4.867 1 88.69 72 GLY B C 1
ATOM 1688 O O . GLY B 1 72 ? -5.312 23.219 5.863 1 88.69 72 GLY B O 1
ATOM 1689 N N . GLN B 1 73 ? -5.461 23.531 3.592 1 92.69 73 GLN B N 1
ATOM 1690 C CA . GLN B 1 73 ? -5.746 22.125 3.326 1 92.69 73 GLN B CA 1
ATOM 1691 C C . GLN B 1 73 ? -4.68 21.5 2.43 1 92.69 73 GLN B C 1
ATOM 1693 O O . GLN B 1 73 ? -4.32 22.062 1.397 1 92.69 73 GLN B O 1
ATOM 1698 N N . LEU B 1 74 ? -4.164 20.422 2.857 1 94.06 74 LEU B N 1
ATOM 1699 C CA . LEU B 1 74 ? -3.27 19.625 2.018 1 94.06 74 LEU B CA 1
ATOM 1700 C C . LEU B 1 74 ? -4.043 18.547 1.259 1 94.06 74 LEU B C 1
ATOM 1702 O O . LEU B 1 74 ? -4.742 17.75 1.867 1 94.06 74 LEU B O 1
ATOM 1706 N N . THR B 1 75 ? -3.934 18.578 -0.064 1 95.31 75 THR B N 1
ATOM 1707 C CA . THR B 1 75 ? -4.609 17.578 -0.887 1 95.31 75 THR B CA 1
ATOM 1708 C C . THR B 1 75 ? -3.6 16.719 -1.652 1 95.31 75 THR B C 1
ATOM 1710 O O . THR B 1 75 ? -2.691 17.266 -2.293 1 95.31 75 THR B O 1
ATOM 1713 N N . ILE B 1 76 ? -3.754 15.477 -1.526 1 96.5 76 ILE B N 1
ATOM 1714 C CA . ILE B 1 76 ? -2.965 14.531 -2.301 1 96.5 76 ILE B CA 1
ATOM 1715 C C . ILE B 1 76 ? -3.865 13.797 -3.291 1 96.5 76 ILE B C 1
ATOM 1717 O O . ILE B 1 76 ? -4.867 13.195 -2.9 1 96.5 76 ILE B O 1
ATOM 1721 N N . LYS B 1 77 ? -3.496 13.914 -4.523 1 96.12 77 LYS B N 1
ATOM 1722 C CA . LYS B 1 77 ? -4.148 13.148 -5.586 1 96.12 77 LYS B CA 1
ATOM 1723 C C . LYS B 1 77 ? -3.188 12.148 -6.219 1 96.12 77 LYS B C 1
ATOM 1725 O O . LYS B 1 77 ? -2.049 12.5 -6.543 1 96.12 77 LYS B O 1
ATOM 1730 N N . ALA B 1 78 ? -3.609 10.938 -6.336 1 95.75 78 ALA B N 1
ATOM 1731 C CA . ALA B 1 78 ? -2.805 9.898 -6.977 1 95.75 78 ALA B CA 1
ATOM 1732 C C . ALA B 1 78 ? -3.623 9.133 -8.008 1 95.75 78 ALA B C 1
ATOM 1734 O O . ALA B 1 78 ? -4.824 8.914 -7.824 1 95.75 78 ALA B O 1
ATOM 1735 N N . GLU B 1 79 ? -2.922 8.758 -9.047 1 93.62 79 GLU B N 1
ATOM 1736 C CA . GLU B 1 79 ? -3.539 7.941 -10.086 1 93.62 79 GLU B CA 1
ATOM 1737 C C . GLU B 1 79 ? -2.75 6.656 -10.328 1 93.62 79 GLU B C 1
ATOM 1739 O O . GLU B 1 79 ? -1.54 6.699 -10.555 1 93.62 79 GLU B O 1
ATOM 1744 N N . ARG B 1 80 ? -3.439 5.539 -10.148 1 90.25 80 ARG B N 1
ATOM 1745 C CA . ARG B 1 80 ? -2.838 4.25 -10.477 1 90.25 80 ARG B CA 1
ATOM 1746 C C . ARG B 1 80 ? -3.533 3.605 -11.672 1 90.25 80 ARG B C 1
ATOM 1748 O O . ARG B 1 80 ? -4.719 3.273 -11.602 1 90.25 80 ARG B O 1
ATOM 1755 N N . SER B 1 81 ? -2.879 3.406 -12.711 1 86.38 81 SER B N 1
ATOM 1756 C CA . SER B 1 81 ? -3.465 2.846 -13.922 1 86.38 81 SER B CA 1
ATOM 1757 C C . SER B 1 81 ? -3.381 1.323 -13.93 1 86.38 81 SER B C 1
ATOM 1759 O O . SER B 1 81 ? -2.398 0.75 -13.453 1 86.38 81 SER B O 1
ATOM 1761 N N . GLU B 1 82 ? -4.539 0.723 -14.297 1 75.56 82 GLU B N 1
ATOM 1762 C CA . GLU B 1 82 ? -4.547 -0.728 -14.461 1 75.56 82 GLU B CA 1
ATOM 1763 C C . GLU B 1 82 ? -3.881 -1.138 -15.773 1 75.56 82 GLU B C 1
ATOM 1765 O O . GLU B 1 82 ? -3.93 -0.398 -16.766 1 75.56 82 GLU B O 1
ATOM 1770 N N . LYS B 1 83 ? -3.367 -2.307 -15.555 1 70.88 83 LYS B N 1
ATOM 1771 C CA . LYS B 1 83 ? -2.908 -2.865 -16.828 1 70.88 83 LYS B CA 1
ATOM 1772 C C . LYS B 1 83 ? -4.09 -3.279 -17.703 1 70.88 83 LYS B C 1
ATOM 1774 O O . LYS B 1 83 ? -5.102 -3.771 -17.203 1 70.88 83 LYS B O 1
ATOM 1779 N N . LYS B 1 84 ? -4.117 -2.842 -18.859 1 65.69 84 LYS B N 1
ATOM 1780 C CA . LYS B 1 84 ? -5.152 -3.078 -19.859 1 65.69 84 LYS B CA 1
ATOM 1781 C C . LYS B 1 84 ? -5.488 -4.562 -19.969 1 65.69 84 LYS B C 1
ATOM 1783 O O . LYS B 1 84 ? -6.66 -4.93 -20.062 1 65.69 84 LYS B O 1
ATOM 1788 N N . GLU B 1 85 ? -4.453 -5.359 -20 1 68.19 85 GLU B N 1
ATOM 1789 C CA . GLU B 1 85 ? -4.723 -6.777 -20.203 1 68.19 85 GLU B CA 1
ATOM 1790 C C . GLU B 1 85 ? -4.387 -7.602 -18.969 1 68.19 85 GLU B C 1
ATOM 1792 O O . GLU B 1 85 ? -3.219 -7.891 -18.703 1 68.19 85 GLU B O 1
ATOM 1797 N N . PHE B 1 86 ? -5.367 -7.57 -18.062 1 72.25 86 PHE B N 1
ATOM 1798 C CA . PHE B 1 86 ? -5.141 -8.375 -16.875 1 72.25 86 PHE B CA 1
ATOM 1799 C C . PHE B 1 86 ? -6.066 -9.586 -16.844 1 72.25 86 PHE B C 1
ATOM 1801 O O . PHE B 1 86 ? -7.289 -9.438 -16.938 1 72.25 86 PHE B O 1
ATOM 1808 N N . ASN B 1 87 ? -5.387 -10.758 -17.094 1 77.19 87 ASN B N 1
ATOM 1809 C CA . ASN B 1 87 ? -6.133 -12.008 -17.016 1 77.19 87 ASN B CA 1
ATOM 1810 C C . ASN B 1 87 ? -5.84 -12.766 -15.719 1 77.19 87 ASN B C 1
ATOM 1812 O O . ASN B 1 87 ? -5.145 -13.781 -15.734 1 77.19 87 ASN B O 1
ATOM 1816 N N . GLY B 1 88 ? -6.125 -12.258 -14.625 1 87.19 88 GLY B N 1
ATOM 1817 C CA . GLY B 1 88 ? -5.922 -12.898 -13.336 1 87.19 88 GLY B CA 1
ATOM 1818 C C . GLY B 1 88 ? -6.793 -12.32 -12.242 1 87.19 88 GLY B C 1
ATOM 1819 O O . GLY B 1 88 ? -7.891 -11.828 -12.508 1 87.19 88 GLY B O 1
ATOM 1820 N N . ARG B 1 89 ? -6.457 -12.648 -11.094 1 89.69 89 ARG B N 1
ATOM 1821 C CA . ARG B 1 89 ? -7.145 -12.109 -9.922 1 89.69 89 ARG B CA 1
ATOM 1822 C C . ARG B 1 89 ? -6.371 -10.945 -9.32 1 89.69 89 ARG B C 1
ATOM 1824 O O . ARG B 1 89 ? -5.137 -10.953 -9.297 1 89.69 89 ARG B O 1
ATOM 1831 N N . SER B 1 90 ? -7.191 -9.969 -8.867 1 90.31 90 SER B N 1
ATOM 1832 C CA . SER B 1 90 ? -6.52 -8.797 -8.32 1 90.31 90 SER B CA 1
ATOM 1833 C C . SER B 1 90 ? -7.25 -8.258 -7.098 1 90.31 90 SER B C 1
ATOM 1835 O O . SER B 1 90 ? -8.469 -8.062 -7.133 1 90.31 90 SER B O 1
ATOM 1837 N N . GLU B 1 91 ? -6.488 -8.039 -6.035 1 90.25 91 GLU B N 1
ATOM 1838 C CA . GLU B 1 91 ? -6.961 -7.312 -4.859 1 90.25 91 GLU B CA 1
ATOM 1839 C C . GLU B 1 91 ? -6.539 -5.848 -4.91 1 90.25 91 GLU B C 1
ATOM 1841 O O . GLU B 1 91 ? -6.914 -5.059 -4.039 1 90.25 91 GLU B O 1
ATOM 1846 N N . PHE B 1 92 ? -5.766 -5.516 -5.953 1 90.31 92 PHE B N 1
ATOM 1847 C CA . PHE B 1 92 ? -5.27 -4.148 -6.059 1 90.31 92 PHE B CA 1
ATOM 1848 C C . PHE B 1 92 ? -6.402 -3.186 -6.402 1 90.31 92 PHE B C 1
ATOM 1850 O O . PHE B 1 92 ? -7.336 -3.549 -7.121 1 90.31 92 PHE B O 1
ATOM 1857 N N . CYS B 1 93 ? -6.25 -2.041 -5.867 1 86.06 93 CYS B N 1
ATOM 1858 C CA . CYS B 1 93 ? -7.172 -0.977 -6.242 1 86.06 93 CYS B CA 1
ATOM 1859 C C . CYS B 1 93 ? -6.551 -0.061 -7.293 1 86.06 93 CYS B C 1
ATOM 1861 O O . CYS B 1 93 ? -5.41 0.376 -7.141 1 86.06 93 CYS B O 1
ATOM 1863 N N . TYR B 1 94 ? -7.266 0.066 -8.367 1 89.38 94 TYR B N 1
ATOM 1864 C CA . TYR B 1 94 ? -6.828 0.956 -9.438 1 89.38 94 TYR B CA 1
ATOM 1865 C C . TYR B 1 94 ? -7.785 2.133 -9.594 1 89.38 94 TYR B C 1
ATOM 1867 O O . TYR B 1 94 ? -8.945 2.053 -9.195 1 89.38 94 TYR B O 1
ATOM 1875 N N . GLY B 1 95 ? -7.199 3.246 -10.195 1 89.62 95 GLY B N 1
ATOM 1876 C CA . GLY B 1 95 ? -7.984 4.457 -10.375 1 89.62 95 GLY B CA 1
ATOM 1877 C C . GLY B 1 95 ? -7.387 5.664 -9.68 1 89.62 95 GLY B C 1
ATOM 1878 O O . GLY B 1 95 ? -6.172 5.738 -9.484 1 89.62 95 GLY B O 1
ATOM 1879 N N . SER B 1 96 ? -8.266 6.609 -9.422 1 90 96 SER B N 1
ATOM 1880 C CA . SER B 1 96 ? -7.844 7.859 -8.797 1 90 96 SER B CA 1
ATOM 1881 C C . SER B 1 96 ? -8.203 7.883 -7.316 1 90 96 SER B C 1
ATOM 1883 O O . SER B 1 96 ? -9.289 7.453 -6.926 1 90 96 SER B O 1
ATOM 1885 N N . PHE B 1 97 ? -7.25 8.336 -6.602 1 90.25 97 PHE B N 1
ATOM 1886 C CA . PHE B 1 97 ? -7.426 8.477 -5.16 1 90.25 97 PHE B CA 1
ATOM 1887 C C . PHE B 1 97 ? -7.16 9.914 -4.723 1 90.25 97 PHE B C 1
ATOM 1889 O O . PHE B 1 97 ? -6.23 10.562 -5.215 1 90.25 97 PHE B O 1
ATOM 1896 N N . ILE B 1 98 ? -8.008 10.352 -3.805 1 93.44 98 ILE B N 1
ATOM 1897 C CA . ILE B 1 98 ? -7.828 11.711 -3.314 1 93.44 98 ILE B CA 1
ATOM 1898 C C . ILE B 1 98 ? -8.062 11.75 -1.806 1 93.44 98 ILE B C 1
ATOM 1900 O O . ILE B 1 98 ? -9.023 11.164 -1.305 1 93.44 98 ILE B O 1
ATOM 1904 N N . ARG B 1 99 ? -7.094 12.391 -1.134 1 94.56 99 ARG B N 1
ATOM 1905 C CA . ARG B 1 99 ? -7.23 12.664 0.292 1 94.56 99 ARG B CA 1
ATOM 1906 C C . ARG B 1 99 ? -6.938 14.133 0.593 1 94.56 99 ARG B C 1
ATOM 1908 O O . ARG B 1 99 ? -6.008 14.711 0.031 1 94.56 99 ARG B O 1
ATOM 1915 N N . THR B 1 100 ? -7.781 14.625 1.45 1 94.12 100 THR B N 1
ATOM 1916 C CA . THR B 1 100 ? -7.547 15.984 1.933 1 94.12 100 THR B CA 1
ATOM 1917 C C . THR B 1 100 ? -7.426 16 3.453 1 94.12 100 THR B C 1
ATOM 1919 O O . THR B 1 100 ? -8.242 15.406 4.156 1 94.12 100 THR B O 1
ATOM 1922 N N . VAL B 1 101 ? -6.359 16.703 3.914 1 93.19 101 VAL B N 1
ATOM 1923 C CA . VAL B 1 101 ? -6.07 16.766 5.344 1 93.19 101 VAL B CA 1
ATOM 1924 C C . VAL B 1 101 ? -5.922 18.234 5.77 1 93.19 101 VAL B C 1
ATOM 1926 O O . VAL B 1 101 ? -5.238 19.016 5.102 1 93.19 101 VAL B O 1
ATOM 1929 N N . PRO B 1 102 ? -6.629 18.625 6.832 1 93.25 102 PRO B N 1
ATOM 1930 C CA . PRO B 1 102 ? -6.375 19.969 7.344 1 93.25 102 PRO B CA 1
ATOM 1931 C C . PRO B 1 102 ? -4.973 20.125 7.922 1 93.25 102 PRO B C 1
ATOM 1933 O O . PRO B 1 102 ? -4.469 19.219 8.586 1 93.25 102 PRO B O 1
ATOM 1936 N N . LEU B 1 103 ? -4.367 21.25 7.66 1 92.62 103 LEU B N 1
ATOM 1937 C CA . LEU B 1 103 ? -3.035 21.531 8.18 1 92.62 103 LEU B CA 1
ATOM 1938 C C . LEU B 1 103 ? -3.111 22.344 9.461 1 92.62 103 LEU B C 1
ATOM 1940 O O . LEU B 1 103 ? -4.082 23.078 9.688 1 92.62 103 LEU B O 1
ATOM 1944 N N . PRO B 1 104 ? -2.059 22.125 10.281 1 88.12 104 PRO B N 1
ATOM 1945 C CA . PRO B 1 104 ? -2.016 22.969 11.469 1 88.12 104 PRO B CA 1
ATOM 1946 C C . PRO B 1 104 ? -1.964 24.453 11.125 1 88.12 104 PRO B C 1
ATOM 1948 O O . PRO B 1 104 ? -1.53 24.828 10.031 1 88.12 104 PRO B O 1
ATOM 1951 N N . ALA B 1 105 ? -2.389 25.172 12.109 1 84.44 105 ALA B N 1
ATOM 1952 C CA . ALA B 1 105 ? -2.307 26.625 11.938 1 84.44 105 ALA B CA 1
ATOM 1953 C C . ALA B 1 105 ? -0.855 27.078 11.805 1 84.44 105 ALA B C 1
ATOM 1955 O O . ALA B 1 105 ? 0.041 26.5 12.422 1 84.44 105 ALA B O 1
ATOM 1956 N N . GLY B 1 106 ? -0.594 28.141 10.953 1 80.12 106 GLY B N 1
ATOM 1957 C CA . GLY B 1 106 ? 0.742 28.703 10.844 1 80.12 106 GLY B CA 1
ATOM 1958 C C . GLY B 1 106 ? 1.556 28.078 9.719 1 80.12 106 GLY B C 1
ATOM 1959 O O . GLY B 1 106 ? 2.746 28.375 9.57 1 80.12 106 GLY B O 1
ATOM 1960 N N . VAL B 1 107 ? 0.96 27.172 9.102 1 78.81 107 VAL B N 1
ATOM 1961 C CA . VAL B 1 107 ? 1.661 26.516 8 1 78.81 107 VAL B CA 1
ATOM 1962 C C . VAL B 1 107 ? 1.934 27.531 6.887 1 78.81 107 VAL B C 1
ATOM 1964 O O . VAL B 1 107 ? 1.061 28.328 6.535 1 78.81 107 VAL B O 1
ATOM 1967 N N . THR B 1 108 ? 3.191 27.609 6.516 1 74.5 108 THR B N 1
ATOM 1968 C CA . THR B 1 108 ? 3.594 28.406 5.359 1 74.5 108 THR B CA 1
ATOM 1969 C C . THR B 1 108 ? 3.727 27.516 4.121 1 74.5 108 THR B C 1
ATOM 1971 O O . THR B 1 108 ? 4.109 26.359 4.223 1 74.5 108 THR B O 1
ATOM 1974 N N . GLU B 1 109 ? 3.146 27.938 3.047 1 77.88 109 GLU B N 1
ATOM 1975 C CA . GLU B 1 109 ? 3.23 27.172 1.811 1 77.88 109 GLU B CA 1
ATOM 1976 C C . GLU B 1 109 ? 4.676 27.047 1.337 1 77.88 109 GLU B C 1
ATOM 1978 O O . GLU B 1 109 ? 5.004 26.141 0.57 1 77.88 109 GLU B O 1
ATOM 1983 N N . ASP B 1 110 ? 5.43 27.938 1.939 1 83.56 110 ASP B N 1
ATOM 1984 C CA . ASP B 1 110 ? 6.84 27.891 1.566 1 83.56 110 ASP B CA 1
ATOM 1985 C C . ASP B 1 110 ? 7.566 26.766 2.318 1 83.56 110 ASP B C 1
ATOM 1987 O O . ASP B 1 110 ? 7.309 26.547 3.502 1 83.56 110 ASP B O 1
ATOM 1991 N N . GLY B 1 111 ? 8.281 25.984 1.679 1 88.88 111 GLY B N 1
ATOM 1992 C CA . GLY B 1 111 ? 9.156 25.016 2.326 1 88.88 111 GLY B CA 1
ATOM 1993 C C . GLY B 1 111 ? 8.562 23.625 2.385 1 88.88 111 GLY B C 1
ATOM 1994 O O . GLY B 1 111 ? 9.047 22.766 3.127 1 88.88 111 GLY B O 1
ATOM 1995 N N . ILE B 1 112 ? 7.465 23.484 1.723 1 93 112 ILE B N 1
ATOM 1996 C CA . ILE B 1 112 ? 6.875 22.156 1.665 1 93 112 ILE B CA 1
ATOM 1997 C C . ILE B 1 112 ? 7.781 21.219 0.855 1 93 112 ILE B C 1
ATOM 1999 O O . ILE B 1 112 ? 8.242 21.594 -0.226 1 93 112 ILE B O 1
ATOM 2003 N N . GLU B 1 113 ? 8.094 20.062 1.428 1 96.31 113 GLU B N 1
ATOM 2004 C CA . GLU B 1 113 ? 8.906 19.047 0.766 1 96.31 113 GLU B CA 1
ATOM 2005 C C . GLU B 1 113 ? 8.148 17.734 0.644 1 96.31 113 GLU B C 1
ATOM 2007 O O . GLU B 1 113 ? 7.387 17.359 1.542 1 96.31 113 GLU B O 1
ATOM 2012 N N . ALA B 1 114 ? 8.398 17.125 -0.48 1 97.81 114 ALA B N 1
ATOM 2013 C CA . ALA B 1 114 ? 7.781 15.82 -0.68 1 97.81 114 ALA B CA 1
ATOM 2014 C C . ALA B 1 114 ? 8.789 14.82 -1.229 1 97.81 114 ALA B C 1
ATOM 2016 O O . ALA B 1 114 ? 9.633 15.164 -2.061 1 97.81 114 ALA B O 1
ATOM 2017 N N . SER B 1 115 ? 8.758 13.617 -0.754 1 98.5 115 SER B N 1
ATOM 2018 C CA . SER B 1 115 ? 9.578 12.516 -1.254 1 98.5 115 SER B CA 1
ATOM 2019 C C . SER B 1 115 ? 8.766 11.227 -1.363 1 98.5 115 SER B C 1
ATOM 2021 O O . SER B 1 115 ? 7.703 11.109 -0.757 1 98.5 115 SER B O 1
ATOM 2023 N N . TYR B 1 116 ? 9.25 10.367 -2.242 1 98.44 116 TYR B N 1
ATOM 2024 C CA . TYR B 1 116 ? 8.609 9.086 -2.471 1 98.44 116 TYR B CA 1
ATOM 2025 C C . TYR B 1 116 ? 9.625 7.949 -2.439 1 98.44 116 TYR B C 1
ATOM 2027 O O . TYR B 1 116 ? 10.609 7.965 -3.191 1 98.44 116 TYR B O 1
ATOM 2035 N N . ASP B 1 117 ? 9.383 7.004 -1.531 1 98 117 ASP B N 1
ATOM 2036 C CA . ASP B 1 117 ? 10.289 5.875 -1.363 1 98 117 ASP B CA 1
ATOM 2037 C C . ASP B 1 117 ? 9.539 4.617 -0.945 1 98 117 ASP B C 1
ATOM 2039 O O . ASP B 1 117 ? 8.688 4.66 -0.051 1 98 117 ASP B O 1
ATOM 2043 N N . LYS B 1 118 ? 9.758 3.504 -1.685 1 97.56 118 LYS B N 1
ATOM 2044 C CA . LYS B 1 118 ? 9.219 2.195 -1.326 1 97.56 118 LYS B CA 1
ATOM 2045 C C . LYS B 1 118 ? 7.695 2.238 -1.22 1 97.56 118 LYS B C 1
ATOM 2047 O O . LYS B 1 118 ? 7.113 1.625 -0.323 1 97.56 118 LYS B O 1
ATOM 2052 N N . GLY B 1 119 ? 7.086 3.066 -2.027 1 97.19 119 GLY B N 1
ATOM 2053 C CA . GLY B 1 119 ? 5.633 3.113 -2.096 1 97.19 119 GLY B CA 1
ATOM 2054 C C . GLY B 1 119 ? 5.016 4.059 -1.083 1 97.19 119 GLY B C 1
ATOM 2055 O O . GLY B 1 119 ? 3.795 4.094 -0.92 1 97.19 119 GLY B O 1
ATOM 2056 N N . ILE B 1 120 ? 5.887 4.789 -0.367 1 97.69 120 ILE B N 1
ATOM 2057 C CA . ILE B 1 120 ? 5.41 5.734 0.638 1 97.69 120 ILE B CA 1
ATOM 2058 C C . ILE B 1 120 ? 5.707 7.16 0.186 1 97.69 120 ILE B C 1
ATOM 2060 O O . ILE B 1 120 ? 6.855 7.5 -0.105 1 97.69 120 ILE B O 1
ATOM 2064 N N . LEU B 1 121 ? 4.656 7.977 0.094 1 98.38 121 LEU B N 1
ATOM 2065 C CA . LEU B 1 121 ? 4.812 9.414 -0.07 1 98.38 121 LEU B CA 1
ATOM 2066 C C . LEU B 1 121 ? 4.969 10.102 1.281 1 98.38 121 LEU B C 1
ATOM 2068 O O . LEU B 1 121 ? 4.184 9.859 2.203 1 98.38 121 LEU B O 1
ATOM 2072 N N . THR B 1 122 ? 5.984 10.898 1.427 1 98.25 122 THR B N 1
ATOM 2073 C CA . THR B 1 122 ? 6.148 11.719 2.623 1 98.25 122 THR B CA 1
ATOM 2074 C C . THR B 1 122 ? 6.07 13.203 2.279 1 98.25 122 THR B C 1
ATOM 2076 O O . THR B 1 122 ? 6.793 13.68 1.402 1 98.25 122 THR B O 1
ATOM 2079 N N . VAL B 1 123 ? 5.184 13.898 2.904 1 97.81 123 VAL B N 1
ATOM 2080 C CA . VAL B 1 123 ? 5.07 15.352 2.758 1 97.81 123 VAL B CA 1
ATOM 2081 C C . VAL B 1 123 ? 5.414 16.031 4.082 1 97.81 123 VAL B C 1
ATOM 2083 O O . VAL B 1 123 ? 4.836 15.711 5.121 1 97.81 123 VAL B O 1
ATOM 2086 N N . SER B 1 124 ? 6.34 16.922 4.039 1 96.88 124 SER B N 1
ATOM 2087 C CA . SER B 1 124 ? 6.789 17.672 5.207 1 96.88 124 SER B CA 1
ATOM 2088 C C . SER B 1 124 ? 6.492 19.156 5.055 1 96.88 124 SER B C 1
ATOM 2090 O O . SER B 1 124 ? 6.895 19.781 4.07 1 96.88 124 SER B O 1
ATOM 2092 N N . VAL B 1 125 ? 5.816 19.656 6.035 1 95 125 VAL B N 1
ATOM 2093 C CA . VAL B 1 125 ? 5.355 21.047 5.977 1 95 125 VAL B CA 1
ATOM 2094 C C . VAL B 1 125 ? 5.871 21.812 7.191 1 95 125 VAL B C 1
ATOM 2096 O O . VAL B 1 125 ? 5.605 21.422 8.336 1 95 125 VAL B O 1
ATOM 2099 N N . PRO B 1 126 ? 6.602 22.906 6.957 1 93.44 126 PRO B N 1
ATOM 2100 C CA . PRO B 1 126 ? 6.988 23.734 8.102 1 93.44 126 PRO B CA 1
ATOM 2101 C C . PRO B 1 126 ? 5.797 24.406 8.773 1 93.44 126 PRO B C 1
ATOM 2103 O O . PRO B 1 126 ? 4.859 24.844 8.094 1 93.44 126 PRO B O 1
ATOM 2106 N N . VAL B 1 127 ? 5.812 24.359 10.07 1 88.25 127 VAL B N 1
ATOM 2107 C CA . VAL B 1 127 ? 4.766 25.016 10.859 1 88.25 127 VAL B CA 1
ATOM 2108 C C . VAL B 1 127 ? 5.367 26.141 11.68 1 88.25 127 VAL B C 1
ATOM 2110 O O . VAL B 1 127 ? 6.309 25.938 12.453 1 88.25 127 VAL B O 1
ATOM 2113 N N . ALA B 1 128 ? 4.895 27.391 11.375 1 80.88 128 ALA B N 1
ATOM 2114 C CA . ALA B 1 128 ? 5.41 28.547 12.094 1 80.88 128 ALA B CA 1
ATOM 2115 C C . ALA B 1 128 ? 4.844 28.609 13.508 1 80.88 128 ALA B C 1
ATOM 2117 O O . ALA B 1 128 ? 3.705 28.203 13.75 1 80.88 128 ALA B O 1
ATOM 2118 N N . GLU B 1 129 ? 5.719 28.75 14.43 1 69.31 129 GLU B N 1
ATOM 2119 C CA . GLU B 1 129 ? 5.297 28.922 15.812 1 69.31 129 GLU B CA 1
ATOM 2120 C C . GLU B 1 129 ? 4.262 30.031 15.938 1 69.31 129 GLU B C 1
ATOM 2122 O O . GLU B 1 129 ? 4.387 31.078 15.297 1 69.31 129 GLU B O 1
ATOM 2127 N N . ALA B 1 130 ? 3.061 29.594 16.219 1 59.56 130 ALA B N 1
ATOM 2128 C CA . ALA B 1 130 ? 2.059 30.625 16.469 1 59.56 130 ALA B CA 1
ATOM 2129 C C . ALA B 1 130 ? 2.559 31.641 17.5 1 59.56 130 ALA B C 1
ATOM 2131 O O . ALA B 1 130 ? 3.092 31.266 18.547 1 59.56 130 ALA B O 1
ATOM 2132 N N . LYS B 1 131 ? 2.98 32.688 17.062 1 57.53 131 LYS B N 1
ATOM 2133 C CA . LYS B 1 131 ? 3.252 33.719 18.047 1 57.53 131 LYS B CA 1
ATOM 2134 C C . LYS B 1 131 ? 2.031 34 18.938 1 57.53 131 LYS B C 1
ATOM 2136 O O . LYS B 1 131 ? 0.922 34.156 18.422 1 57.53 131 LYS B O 1
ATOM 2141 N N . PRO B 1 132 ? 2.176 33.562 20.156 1 53.94 132 PRO B N 1
ATOM 2142 C CA . PRO B 1 132 ? 1.066 33.875 21.047 1 53.94 132 PRO B CA 1
ATOM 2143 C C . PRO B 1 132 ? 0.501 35.281 20.844 1 53.94 132 PRO B C 1
ATOM 2145 O O . PRO B 1 132 ? 1.261 36.25 20.656 1 53.94 132 PRO B O 1
ATOM 2148 N N . ALA B 1 133 ? -0.574 35.312 20.219 1 53.91 133 ALA B N 1
ATOM 2149 C CA . ALA B 1 133 ? -1.24 36.594 20.172 1 53.91 133 ALA B CA 1
ATOM 2150 C C . ALA B 1 133 ? -1.293 37.25 21.547 1 53.91 133 ALA B C 1
ATOM 2152 O O . ALA B 1 133 ? -1.738 36.625 22.516 1 53.91 133 ALA B O 1
ATOM 2153 N N . GLU B 1 134 ? -0.38 37.938 21.859 1 55.66 134 GLU B N 1
ATOM 2154 C CA . GLU B 1 134 ? -0.462 38.719 23.094 1 55.66 134 GLU B CA 1
ATOM 2155 C C . GLU B 1 134 ? -1.822 39.406 23.234 1 55.66 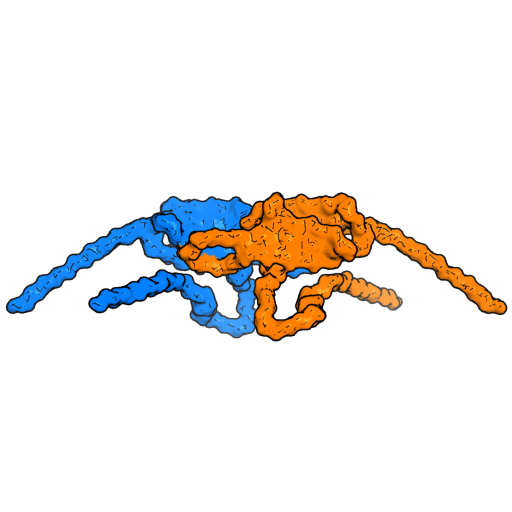134 GLU B C 1
ATOM 2157 O O . GLU B 1 134 ? -2.25 40.125 22.344 1 55.66 134 GLU B O 1
ATOM 2162 N N . ARG B 1 135 ? -2.654 38.656 23.719 1 59.78 135 ARG B N 1
ATOM 2163 C CA . ARG B 1 135 ? -3.926 39.312 24 1 59.78 135 ARG B CA 1
ATOM 2164 C C . ARG B 1 135 ? -3.783 40.312 25.141 1 59.78 135 ARG B C 1
ATOM 2166 O O . ARG B 1 135 ? -3.408 39.938 26.25 1 59.78 135 ARG B O 1
ATOM 2173 N N . ARG B 1 136 ? -3.443 41.438 24.812 1 61.62 136 ARG B N 1
ATOM 2174 C CA . ARG B 1 136 ? -3.484 42.469 25.844 1 61.62 136 ARG B CA 1
ATOM 2175 C C . ARG B 1 136 ? -4.918 42.75 26.281 1 61.62 136 ARG B C 1
ATOM 2177 O O . ARG B 1 136 ? -5.762 43.125 25.469 1 61.62 136 ARG B O 1
ATOM 2184 N N . VAL B 1 137 ? -5.32 42.125 27.312 1 63.41 137 VAL B N 1
ATOM 2185 C CA . VAL B 1 137 ? -6.609 42.438 27.906 1 63.41 137 VAL B CA 1
ATOM 2186 C C . VAL B 1 137 ? -6.508 43.75 28.688 1 63.41 137 VAL B C 1
ATOM 2188 O O . VAL B 1 137 ? -5.691 43.875 29.609 1 63.41 137 VAL B O 1
ATOM 2191 N N . ARG B 1 138 ? -6.973 44.75 28.125 1 62.69 138 ARG B N 1
ATOM 2192 C CA . ARG B 1 138 ? -7.02 46.031 28.859 1 62.69 138 ARG B CA 1
ATOM 2193 C C . ARG B 1 138 ? -8.023 45.969 30 1 62.69 138 ARG B C 1
ATOM 2195 O O . ARG B 1 138 ? -9.172 45.562 29.812 1 62.69 138 ARG B O 1
ATOM 2202 N N . VAL B 1 139 ? -7.566 45.844 31.141 1 65.12 139 VAL B N 1
ATOM 2203 C CA . VAL B 1 139 ? -8.414 45.906 32.312 1 65.12 139 VAL B CA 1
ATOM 2204 C C . VAL B 1 139 ? -8.992 47.312 32.469 1 65.12 139 VAL B C 1
ATOM 2206 O O . VAL B 1 139 ? -8.25 48.281 32.438 1 65.12 139 VAL B O 1
ATOM 2209 N N . GLN B 1 140 ? -10.211 47.531 32.031 1 65.25 140 GLN B N 1
ATOM 2210 C CA . GLN B 1 140 ? -10.883 48.781 32.281 1 65.25 140 GLN B CA 1
ATOM 2211 C C . GLN B 1 140 ? -11.203 48.969 33.75 1 65.25 140 GLN B C 1
ATOM 2213 O O . GLN B 1 140 ? -11.703 48.031 34.406 1 65.25 140 GLN B O 1
ATOM 2218 N N . SER B 1 141 ? -10.492 49.719 34.469 1 62.72 141 SER B N 1
ATOM 2219 C CA . SER B 1 141 ? -10.852 50.094 35.844 1 62.72 141 SER B CA 1
ATOM 2220 C C . SER B 1 141 ? -12.242 50.719 35.906 1 62.72 141 SER B C 1
ATOM 2222 O O . SER B 1 141 ? -12.562 51.594 35.125 1 62.72 141 SER B O 1
ATOM 2224 N N . VAL B 1 142 ? -13.336 49.938 36.188 1 62.47 142 VAL B N 1
ATOM 2225 C CA . VAL B 1 142 ? -14.625 50.531 36.5 1 62.47 142 VAL B CA 1
ATOM 2226 C C . VAL B 1 142 ? -14.523 51.281 37.812 1 62.47 142 VAL B C 1
ATOM 2228 O O . VAL B 1 142 ? -14.32 50.656 38.875 1 62.47 142 VAL B O 1
ATOM 2231 N N . ASN B 1 143 ? -13.734 52.219 38.094 1 46.75 143 ASN B N 1
ATOM 2232 C CA . ASN B 1 143 ? -14.086 53.156 39.156 1 46.75 143 ASN B CA 1
ATOM 2233 C C . ASN B 1 143 ? -15.242 54.062 38.75 1 46.75 143 ASN B C 1
ATOM 2235 O O . ASN B 1 143 ? -15.281 54.562 37.625 1 46.75 143 ASN B O 1
#

Solvent-accessible surface area (backbone atoms only — not comparable to full-atom values): 17482 Å² total; per-residue (Å²): 135,80,76,73,74,73,76,70,71,81,71,71,78,63,67,61,65,68,51,64,61,55,66,48,74,72,63,88,86,74,65,73,79,63,56,50,81,68,52,35,43,33,38,35,71,56,88,54,25,40,38,39,35,34,50,53,56,68,49,52,63,88,82,25,46,47,77,48,76,57,95,58,29,40,34,44,34,37,45,36,82,68,71,87,82,69,76,57,54,69,60,66,85,67,45,67,43,61,49,77,43,80,50,68,76,53,53,46,86,64,71,59,44,74,52,74,55,38,12,30,38,38,38,37,32,39,37,44,76,74,68,76,71,77,73,78,77,77,78,74,80,86,120,136,79,79,73,74,73,75,70,72,79,71,73,78,64,66,60,65,67,52,63,61,55,68,48,76,72,64,90,86,76,65,73,79,64,54,52,81,69,53,33,42,33,37,34,70,55,88,55,24,40,37,41,36,34,49,52,56,68,49,52,62,88,81,26,45,48,77,47,77,57,95,58,29,39,35,42,36,38,46,35,82,69,70,88,82,70,76,57,52,70,60,67,83,67,44,68,44,61,49,76,42,80,51,66,78,52,53,44,85,65,71,60,44,73,50,75,54,37,12,28,37,38,38,37,32,39,37,43,77,73,68,76,72,78,72,78,73,77,78,74,79,88,121

InterPro domains:
  IPR002068 Alpha crystallin/Hsp20 domain [PF00011] (45-140)
  IPR002068 Alpha crystallin/Hsp20 domain [PS01031] (32-142)
  IPR008978 HSP20-like chaperone [G3DSA:2.60.40.790] (4-140)
  IPR008978 HSP20-like chaperone [SSF49764] (20-135)
  IPR031107 Small heat shock protein [PTHR11527] (48-136)

Radius of gyration: 26.53 Å; Cα contacts (8 Å, |Δi|>4): 443; chains: 2; bounding box: 45×113×82 Å

pLDDT: mean 75.45, std 22.1, range [35.47, 98.5]